Protein AF-A0A1Y3MXT9-F1 (afdb_monomer_lite)

Secondary structure (DSSP, 8-state):
--HHHHHHHHHHHHHHHHTTTHHHHHHHHHIIIIISSTTHHHHHHHHHHTTT-TT-HHHHHHHHHHHHHHHHHHHHHHHHHHHHHS---TT-THHHHHHHHHHHHHHHHHHHHHHHHHHHHHHHHHHHHTT---HHHHHHHHHHHHHHHHHHHHHHHHGGG---TT-HHHHHHHHHHHHHHHHHHHHHHHHHHHHHHHHHHHHHHHHHHH--S----HHHHHHHHHHHHHHHHHHHHHHHHHHHHHHHHHHHHH---SGGGTT--THHHHHHHHHHHHHHHHHHHHHHHHHHHHT-GGG--S---GGGG--------TTS-S-----------------

Sequence (339 aa):
MDQESIIQAKLEYFLVHTKEDIFPFIVNIIFKSFIKNNFFPWLLLVLFLNRNKWKRSVIYLLIAFWLTISIGKLIYNFFYTGHHYLPINENENNAYQYVFWFNTIYGFFIFMAEIVGDWYLLIRTKAILRNQKIPVVYMTCILYNISKAVIIIYNIFSVRFAKTEEDEKEINRILIIWTIMLLISQITNIFYDISIIYYLKKDLFNHYKKNKVPTPNKFIEKLKWISEYRIIASIIISFILIFFYAIKYIALFINKSVAEMKDIYGYDIREALIYFNYYFMYIDQILLRFYVERNNPKFKISSTNSNMFRGEVNLNLKEISSTLSLTSIHSNEKGITNW

Radius of gyration: 29.93 Å; chains: 1; bounding box: 62×50×112 Å

Foldseek 3Di:
DDPVVVVVVLVVVLCVVCPVPVVVVLVVLLCCLQVVDPCNVLLVLLCVLCVPPCVDPLNVLSVLLSVLSSVLSSLVSCVVVVLVSDPDPPPDLCNLLSVLVSVLVSLLSNLVSLLSLLVLLVVVLCVVLDPDDLVQLVVLSVQLNVLSVVLSVLSVVLSVVSRDPPPLVSVLVSVLVSLVSVLSNLVSLLSNLVSSLVSVVVVVVVVCVVCVDPDPCPVVVVLVCLVNVLSVVLNVLSVVVNVLSVVVNVCSVVDSGPVVCPVVPCPVVVVVSSVSSNSSSSVSSSSVSVVVQVPDVVPVDDPPPPCPPPPDPPDDPPPDPPDDDDDDDDDDDDDDDDD

Structure (mmCIF, N/CA/C/O backbone):
data_AF-A0A1Y3MXT9-F1
#
_entry.id   AF-A0A1Y3MXT9-F1
#
loop_
_atom_site.group_PDB
_atom_site.id
_atom_site.type_symbol
_atom_site.label_atom_id
_atom_site.label_alt_id
_atom_site.label_comp_id
_atom_site.label_asym_id
_atom_site.label_entity_id
_atom_site.label_seq_id
_atom_site.pdbx_PDB_ins_code
_atom_site.Cartn_x
_atom_site.Cartn_y
_atom_site.Cartn_z
_atom_site.occupancy
_atom_site.B_iso_or_equiv
_atom_site.auth_seq_id
_atom_site.auth_comp_id
_atom_site.auth_asym_id
_atom_site.auth_atom_id
_atom_site.pdbx_PDB_model_num
ATOM 1 N N . MET A 1 1 ? 22.895 -18.752 -43.634 1.00 58.69 1 MET A N 1
ATOM 2 C CA . MET A 1 1 ? 22.025 -19.503 -42.708 1.00 58.69 1 MET A CA 1
ATOM 3 C C . MET A 1 1 ? 20.907 -18.557 -42.332 1.00 58.69 1 MET A C 1
ATOM 5 O O . MET A 1 1 ? 21.211 -17.463 -41.875 1.00 58.69 1 MET A O 1
ATOM 9 N N . ASP A 1 2 ? 19.674 -18.903 -42.685 1.00 84.44 2 ASP A N 1
ATOM 10 C CA . ASP A 1 2 ? 18.551 -17.965 -42.663 1.00 84.44 2 ASP A CA 1
ATOM 11 C C . ASP A 1 2 ? 18.137 -17.645 -41.219 1.00 84.44 2 ASP A C 1
ATOM 13 O O . ASP A 1 2 ? 18.131 -18.543 -40.371 1.00 84.44 2 ASP A O 1
ATOM 17 N N . GLN A 1 3 ? 17.813 -16.389 -40.914 1.00 75.25 3 GLN A N 1
ATOM 18 C CA . GLN A 1 3 ? 17.434 -15.966 -39.555 1.00 75.25 3 GLN A CA 1
ATOM 19 C C . GLN A 1 3 ? 16.227 -16.762 -39.034 1.00 75.25 3 GLN A C 1
ATOM 21 O O . GLN A 1 3 ? 16.184 -17.128 -37.858 1.00 75.25 3 GLN A O 1
ATOM 26 N N . GLU A 1 4 ? 15.302 -17.111 -39.929 1.00 76.62 4 GLU A N 1
ATOM 27 C CA . GLU A 1 4 ? 14.133 -17.937 -39.625 1.00 76.62 4 GLU A CA 1
ATOM 28 C C . GLU A 1 4 ? 14.518 -19.343 -39.149 1.00 76.62 4 GLU A C 1
ATOM 30 O O . GLU A 1 4 ? 13.959 -19.831 -38.168 1.00 76.62 4 GLU A O 1
ATOM 35 N N . SER A 1 5 ? 15.535 -19.964 -39.760 1.00 77.19 5 SER A N 1
ATOM 36 C CA . SER A 1 5 ? 15.997 -21.307 -39.370 1.00 77.19 5 SER A CA 1
ATOM 37 C C . SER A 1 5 ? 16.607 -21.338 -37.962 1.00 77.19 5 SER A C 1
ATOM 39 O O . SER A 1 5 ? 16.413 -22.294 -37.211 1.00 77.19 5 SER A O 1
ATOM 41 N N . ILE A 1 6 ? 17.283 -20.258 -37.555 1.00 77.81 6 ILE A N 1
ATOM 42 C CA . ILE A 1 6 ? 17.853 -20.111 -36.207 1.00 77.81 6 ILE A CA 1
ATOM 43 C C . ILE A 1 6 ? 16.743 -19.878 -35.174 1.00 77.81 6 ILE A C 1
ATOM 45 O O . ILE A 1 6 ? 16.806 -20.420 -34.069 1.00 77.81 6 ILE A O 1
ATOM 49 N N . ILE A 1 7 ? 15.722 -19.088 -35.519 1.00 73.31 7 ILE A N 1
ATOM 50 C CA . ILE A 1 7 ? 14.571 -18.829 -34.646 1.00 73.31 7 ILE A CA 1
ATOM 51 C C . ILE A 1 7 ? 13.755 -20.109 -34.448 1.00 73.31 7 ILE A C 1
ATOM 53 O O . ILE A 1 7 ? 13.444 -20.440 -33.305 1.00 73.31 7 ILE A O 1
ATOM 57 N N . GLN A 1 8 ? 13.475 -20.865 -35.516 1.00 77.19 8 GLN A N 1
ATOM 58 C CA . GLN A 1 8 ? 12.778 -22.152 -35.427 1.00 77.19 8 GLN A CA 1
ATOM 59 C C . GLN A 1 8 ? 13.543 -23.161 -34.571 1.00 77.19 8 GLN A C 1
ATOM 61 O O . GLN A 1 8 ? 12.952 -23.740 -33.664 1.00 77.19 8 GLN A O 1
ATOM 66 N N . ALA A 1 9 ? 14.856 -23.306 -34.768 1.00 77.00 9 ALA A N 1
ATOM 67 C CA . ALA A 1 9 ? 15.667 -24.217 -33.962 1.00 77.00 9 ALA A CA 1
ATOM 68 C C . ALA A 1 9 ? 15.695 -23.822 -32.472 1.00 77.00 9 ALA A C 1
ATOM 70 O O . ALA A 1 9 ? 15.617 -24.686 -31.598 1.00 77.00 9 ALA A O 1
ATOM 71 N N . LYS A 1 10 ? 15.749 -22.517 -32.156 1.00 76.81 10 LYS A N 1
ATOM 72 C CA . LYS A 1 10 ? 15.650 -22.024 -30.770 1.00 76.81 10 LYS A CA 1
ATOM 73 C C . LYS A 1 10 ? 14.266 -22.273 -30.167 1.00 76.81 10 LYS A C 1
ATOM 75 O O . LYS A 1 10 ? 14.186 -22.643 -28.999 1.00 76.81 10 LYS A O 1
ATOM 80 N N . LEU A 1 11 ? 13.195 -22.095 -30.942 1.00 70.62 11 LEU A N 1
ATOM 81 C CA . LEU A 1 11 ? 11.816 -22.358 -30.519 1.00 70.62 11 LEU A CA 1
ATOM 82 C C . LEU A 1 11 ? 11.567 -23.846 -30.276 1.00 70.62 11 LEU A C 1
ATOM 84 O O . LEU A 1 11 ? 10.971 -24.194 -29.263 1.00 70.62 11 LEU A O 1
ATOM 88 N N . GLU A 1 12 ? 12.048 -24.724 -31.153 1.00 75.12 12 GLU A N 1
ATOM 89 C CA . GLU A 1 12 ? 11.940 -26.173 -30.971 1.00 75.12 12 GLU A CA 1
ATOM 90 C C . GLU A 1 12 ? 12.760 -26.649 -29.777 1.00 75.12 12 GLU A C 1
ATOM 92 O O . GLU A 1 12 ? 12.236 -27.378 -28.938 1.00 75.12 12 GLU A O 1
ATOM 97 N N . TYR A 1 13 ? 14.000 -26.176 -29.626 1.00 72.62 13 TYR A N 1
ATOM 98 C CA . TYR A 1 13 ? 14.812 -26.475 -28.446 1.00 72.62 13 TYR A CA 1
ATOM 99 C C . TYR A 1 13 ? 14.118 -26.017 -27.157 1.00 72.62 13 TYR A C 1
ATOM 101 O O . TYR A 1 13 ? 14.018 -26.784 -26.196 1.00 72.62 13 TYR A O 1
ATOM 109 N N . PHE A 1 14 ? 13.571 -24.795 -27.164 1.00 67.88 14 PHE A N 1
ATOM 110 C CA . PHE A 1 14 ? 12.807 -24.254 -26.048 1.00 67.88 14 PHE A CA 1
ATOM 111 C C . PHE A 1 14 ? 11.584 -25.116 -25.745 1.00 67.88 14 PHE A C 1
ATOM 113 O O . PHE A 1 14 ? 11.415 -25.528 -24.605 1.00 67.88 14 PHE A O 1
ATOM 120 N N . LEU A 1 15 ? 10.761 -25.449 -26.741 1.00 69.94 15 LEU A N 1
ATOM 121 C CA . LEU A 1 15 ? 9.540 -26.248 -26.582 1.00 69.94 15 LEU A CA 1
ATOM 122 C C . LEU A 1 15 ? 9.815 -27.690 -26.137 1.00 69.94 15 LEU A C 1
ATOM 124 O O . LEU A 1 15 ? 9.021 -28.252 -25.382 1.00 69.94 15 LEU A O 1
ATOM 128 N N . VAL A 1 16 ? 10.921 -28.288 -26.585 1.00 70.50 16 VAL A N 1
ATOM 129 C CA . VAL A 1 16 ? 11.321 -29.651 -26.209 1.00 70.50 16 VAL A CA 1
ATOM 130 C C . VAL A 1 16 ? 11.825 -29.690 -24.767 1.00 70.50 16 VAL A C 1
ATOM 132 O O . VAL A 1 16 ? 11.394 -30.555 -24.014 1.00 70.50 16 VAL A O 1
ATOM 135 N N . HIS A 1 17 ? 12.654 -28.729 -24.346 1.00 65.12 17 HIS A N 1
ATOM 136 C CA . HIS A 1 17 ? 13.164 -28.688 -22.968 1.00 65.12 17 HIS A CA 1
ATOM 137 C C . HIS A 1 17 ? 12.159 -28.113 -21.961 1.00 65.12 17 HIS A C 1
ATOM 139 O O . HIS A 1 17 ? 12.225 -28.431 -20.780 1.00 65.12 17 HIS A O 1
ATOM 145 N N . THR A 1 18 ? 11.195 -27.292 -22.390 1.00 63.81 18 THR A N 1
ATOM 146 C CA . THR A 1 18 ? 10.188 -26.739 -21.469 1.00 63.81 18 THR A CA 1
ATOM 147 C C . THR A 1 18 ? 9.021 -27.684 -21.206 1.00 63.81 18 THR A C 1
ATOM 149 O O . THR A 1 18 ? 8.431 -27.607 -20.131 1.00 63.81 18 THR A O 1
ATOM 152 N N . LYS A 1 19 ? 8.668 -28.606 -22.111 1.00 63.72 19 LYS A N 1
ATOM 153 C CA . LYS A 1 19 ? 7.479 -29.460 -21.915 1.00 63.72 19 LYS A CA 1
ATOM 154 C C . LYS A 1 19 ? 7.525 -30.330 -20.655 1.00 63.72 19 LYS A C 1
ATOM 156 O O . LYS A 1 19 ? 6.476 -30.504 -20.038 1.00 63.72 19 LYS A O 1
ATOM 161 N N . GLU A 1 20 ? 8.695 -30.822 -20.253 1.00 66.00 20 GLU A N 1
ATOM 162 C CA . GLU A 1 20 ? 8.831 -31.641 -19.038 1.00 66.00 20 GLU A CA 1
ATOM 163 C C . GLU A 1 20 ? 8.931 -30.792 -17.749 1.00 66.00 20 GLU A C 1
ATOM 165 O O . GLU A 1 20 ? 8.533 -31.257 -16.682 1.00 66.00 20 GLU A O 1
ATOM 170 N N . ASP A 1 21 ? 9.293 -29.504 -17.853 1.00 79.56 21 ASP A N 1
ATOM 171 C CA . ASP A 1 21 ? 9.568 -28.622 -16.704 1.00 79.56 21 ASP A CA 1
ATOM 172 C C . ASP A 1 21 ? 8.571 -27.456 -16.497 1.00 79.56 21 ASP A C 1
ATOM 174 O O . ASP A 1 21 ? 8.618 -26.773 -15.468 1.00 79.56 21 ASP A O 1
ATOM 178 N N . ILE A 1 22 ? 7.614 -27.224 -17.409 1.00 82.44 22 ILE A N 1
ATOM 179 C CA . ILE A 1 22 ? 6.636 -26.116 -17.301 1.00 82.44 22 ILE A CA 1
ATOM 180 C C . ILE A 1 22 ? 5.766 -26.231 -16.045 1.00 82.44 22 ILE A C 1
ATOM 182 O O . ILE A 1 22 ? 5.479 -25.223 -15.394 1.00 82.44 22 ILE A O 1
ATOM 186 N N . PHE A 1 23 ? 5.308 -27.433 -15.690 1.00 86.44 23 PHE A N 1
ATOM 187 C CA . PHE A 1 23 ? 4.412 -27.587 -14.543 1.00 86.44 23 PHE A CA 1
ATOM 188 C C . PHE A 1 23 ? 5.117 -27.276 -13.207 1.00 86.44 23 PHE A C 1
ATOM 190 O O . PHE A 1 23 ? 4.631 -26.392 -12.492 1.00 86.44 23 PHE A O 1
ATOM 197 N N . PRO A 1 24 ? 6.276 -27.889 -12.873 1.00 90.62 24 PRO A N 1
ATOM 198 C CA . PRO A 1 24 ? 7.061 -27.500 -11.697 1.00 90.62 24 PRO A CA 1
ATOM 199 C C . PRO A 1 24 ? 7.401 -26.005 -11.670 1.00 90.62 24 PRO A C 1
ATOM 201 O O . PRO A 1 24 ? 7.332 -25.365 -10.617 1.00 90.62 24 PRO A O 1
ATOM 204 N N . PHE A 1 25 ? 7.702 -25.429 -12.835 1.00 87.50 25 PHE A N 1
ATOM 205 C CA . PHE A 1 25 ? 7.982 -24.009 -12.994 1.00 87.50 25 PHE A CA 1
ATOM 206 C C . PHE A 1 25 ? 6.798 -23.113 -12.598 1.00 87.50 25 PHE A C 1
ATOM 208 O O . PHE A 1 25 ? 6.940 -22.238 -11.736 1.00 87.50 25 PHE A O 1
ATOM 215 N N . ILE A 1 26 ? 5.613 -23.355 -13.169 1.00 90.62 26 ILE A N 1
ATOM 216 C CA . ILE A 1 26 ? 4.390 -22.599 -12.857 1.00 90.62 26 ILE A CA 1
ATOM 217 C C . ILE A 1 26 ? 4.042 -22.742 -11.371 1.00 90.62 26 ILE A C 1
ATOM 219 O O . ILE A 1 26 ? 3.750 -21.746 -10.703 1.00 90.62 26 ILE A O 1
ATOM 223 N N . VAL A 1 27 ? 4.120 -23.961 -10.829 1.00 94.19 27 VAL A N 1
ATOM 224 C CA . VAL A 1 27 ? 3.857 -24.225 -9.407 1.00 94.19 27 VAL A CA 1
ATOM 225 C C . VAL A 1 27 ? 4.811 -23.427 -8.518 1.00 94.19 27 VAL A C 1
ATOM 227 O O . VAL A 1 27 ? 4.363 -22.794 -7.560 1.00 94.19 27 VAL A O 1
ATOM 230 N N . ASN A 1 28 ? 6.105 -23.381 -8.847 1.00 94.00 28 ASN A N 1
ATOM 231 C CA . ASN A 1 28 ? 7.093 -22.609 -8.094 1.00 94.00 28 ASN A CA 1
ATOM 232 C C . ASN A 1 28 ? 6.800 -21.098 -8.125 1.00 94.00 28 ASN A C 1
ATOM 234 O O . ASN A 1 28 ? 6.874 -20.436 -7.087 1.00 94.00 28 ASN A O 1
ATOM 238 N N . ILE A 1 29 ? 6.404 -20.547 -9.277 1.00 94.62 29 ILE A N 1
ATOM 239 C CA . ILE A 1 29 ? 6.024 -19.130 -9.395 1.00 94.62 29 ILE A CA 1
ATOM 240 C C . ILE A 1 29 ? 4.804 -18.823 -8.520 1.00 94.62 29 ILE A C 1
ATOM 242 O O . ILE A 1 29 ? 4.820 -17.849 -7.756 1.00 94.62 29 ILE A O 1
ATOM 246 N N . ILE A 1 30 ? 3.757 -19.650 -8.595 1.00 96.06 30 ILE A N 1
ATOM 247 C CA . ILE A 1 30 ? 2.541 -19.479 -7.788 1.00 96.06 30 ILE A CA 1
ATOM 248 C C . ILE A 1 30 ? 2.896 -19.560 -6.300 1.00 96.06 30 ILE A C 1
ATOM 250 O O . ILE A 1 30 ? 2.529 -18.676 -5.522 1.00 96.06 30 ILE A O 1
ATOM 254 N N . PHE A 1 31 ? 3.682 -20.563 -5.905 1.00 96.56 31 PHE A N 1
ATOM 255 C CA . PHE A 1 31 ? 4.120 -20.741 -4.525 1.00 96.56 31 PHE A CA 1
ATOM 256 C C . PHE A 1 31 ? 4.919 -19.533 -4.014 1.00 96.56 31 PHE A C 1
ATOM 258 O O . PHE A 1 31 ? 4.636 -19.007 -2.935 1.00 96.56 31 PHE A O 1
ATOM 265 N N . LYS A 1 32 ? 5.876 -19.030 -4.803 1.00 95.12 32 LYS A N 1
ATOM 266 C CA . LYS A 1 32 ? 6.671 -17.841 -4.462 1.00 95.12 32 LYS A CA 1
ATOM 267 C C . LYS A 1 32 ? 5.799 -16.589 -4.310 1.00 95.12 32 LYS A C 1
ATOM 269 O O . LYS A 1 32 ? 6.056 -15.760 -3.442 1.00 95.12 32 LYS A O 1
ATOM 274 N N . SER A 1 33 ? 4.756 -16.463 -5.122 1.00 96.75 33 SER A N 1
ATOM 275 C CA . SER A 1 33 ? 3.935 -15.248 -5.193 1.00 96.75 33 SER A CA 1
ATOM 276 C C . SER A 1 33 ? 2.835 -15.196 -4.133 1.00 96.75 33 SER A C 1
ATOM 278 O O . SER A 1 33 ? 2.519 -14.122 -3.619 1.00 96.75 33 SER A O 1
ATOM 280 N N . PHE A 1 34 ? 2.268 -16.346 -3.764 1.00 97.62 34 PHE A N 1
ATOM 281 C CA . PHE A 1 34 ? 1.173 -16.435 -2.794 1.00 97.62 34 PHE A CA 1
ATOM 282 C C . PHE A 1 34 ? 1.645 -16.884 -1.414 1.00 97.62 34 PHE A C 1
ATOM 284 O O . PHE A 1 34 ? 1.349 -16.215 -0.425 1.00 97.62 34 PHE A O 1
ATOM 291 N N . ILE A 1 35 ? 2.407 -17.978 -1.346 1.00 97.31 35 ILE A N 1
ATOM 292 C CA . ILE A 1 35 ? 2.781 -18.620 -0.079 1.00 97.31 35 ILE A CA 1
ATOM 293 C C . ILE A 1 35 ? 4.007 -17.952 0.544 1.00 97.31 35 ILE A C 1
ATOM 295 O O . ILE A 1 35 ? 3.996 -17.650 1.734 1.00 97.31 35 ILE A O 1
ATOM 299 N N . LYS A 1 36 ? 5.040 -17.645 -0.255 1.00 96.56 36 LYS A N 1
ATOM 300 C CA . LYS A 1 36 ? 6.215 -16.886 0.222 1.00 96.56 36 LYS A CA 1
ATOM 301 C C . LYS A 1 36 ? 5.968 -15.374 0.313 1.00 96.56 36 LYS A C 1
ATOM 303 O O . LYS A 1 36 ? 6.897 -14.621 0.590 1.00 96.56 36 LYS A O 1
ATOM 308 N N . ASN A 1 37 ? 4.742 -14.897 0.083 1.00 95.44 37 ASN A N 1
ATOM 309 C CA . ASN A 1 37 ? 4.425 -13.491 0.309 1.00 95.44 37 ASN A CA 1
ATOM 310 C C . ASN A 1 37 ? 4.527 -13.179 1.807 1.00 95.44 37 ASN A C 1
ATOM 312 O O . ASN A 1 37 ? 3.886 -13.841 2.622 1.00 95.44 37 ASN A O 1
ATOM 316 N N . ASN A 1 38 ? 5.270 -12.135 2.169 1.00 95.44 38 ASN A N 1
ATOM 317 C CA . ASN A 1 38 ? 5.515 -11.785 3.565 1.00 95.44 38 ASN A CA 1
ATOM 318 C C . ASN A 1 38 ? 4.236 -11.543 4.393 1.00 95.44 38 ASN A C 1
ATOM 320 O O . ASN A 1 38 ? 4.254 -11.707 5.609 1.00 95.44 38 ASN A O 1
ATOM 324 N N . PHE A 1 39 ? 3.114 -11.182 3.759 1.00 96.69 39 PHE A N 1
ATOM 325 C CA . PHE A 1 39 ? 1.826 -11.000 4.442 1.00 96.69 39 PHE A CA 1
ATOM 326 C C . PHE A 1 39 ? 1.036 -12.298 4.654 1.00 96.69 39 PHE A C 1
ATOM 328 O O . PHE A 1 39 ? 0.098 -12.311 5.449 1.00 96.69 39 PHE A O 1
ATOM 335 N N . PHE A 1 40 ? 1.387 -13.390 3.972 1.00 97.69 40 PHE A N 1
ATOM 336 C CA . PHE A 1 40 ? 0.630 -14.639 4.034 1.00 97.69 40 PHE A CA 1
ATOM 337 C C . PHE A 1 40 ? 0.602 -15.266 5.442 1.00 97.69 40 PHE A C 1
ATOM 339 O O . PHE A 1 40 ? -0.497 -15.575 5.912 1.00 97.69 40 PHE A O 1
ATOM 346 N N . PRO A 1 41 ? 1.728 -15.375 6.186 1.00 97.44 41 PRO A N 1
ATOM 347 C CA . PRO A 1 41 ? 1.695 -15.888 7.560 1.00 97.44 41 PRO A CA 1
ATOM 348 C C . PRO A 1 41 ? 0.801 -15.049 8.485 1.00 97.44 41 PRO A C 1
ATOM 350 O O . PRO A 1 41 ? 0.056 -15.588 9.303 1.00 97.44 41 PRO A O 1
ATOM 353 N N . TRP A 1 42 ? 0.822 -13.724 8.315 1.00 97.69 42 TRP A N 1
ATOM 354 C CA . TRP A 1 42 ? -0.015 -12.799 9.080 1.00 97.69 42 TRP A CA 1
ATOM 355 C C . TRP A 1 42 ? -1.499 -12.951 8.750 1.00 97.69 42 TRP A C 1
ATOM 357 O O . TRP A 1 42 ? -2.336 -12.937 9.656 1.00 97.69 42 TRP A O 1
ATOM 367 N N . LEU A 1 43 ? -1.833 -13.140 7.471 1.00 97.81 43 LEU A N 1
ATOM 368 C CA . LEU A 1 43 ? -3.196 -13.420 7.040 1.00 97.81 43 LEU A CA 1
ATOM 369 C C . LEU A 1 43 ? -3.705 -14.728 7.653 1.00 97.81 43 LEU A C 1
ATOM 371 O O . LEU A 1 43 ? -4.786 -14.733 8.242 1.00 97.81 43 LEU A O 1
ATOM 375 N N . LEU A 1 44 ? -2.924 -15.811 7.578 1.00 98.06 44 LEU A N 1
ATOM 376 C CA . LEU A 1 44 ? -3.284 -17.095 8.186 1.00 98.06 44 LEU A CA 1
ATOM 377 C C . LEU A 1 44 ? -3.525 -16.959 9.690 1.00 98.06 44 LEU A C 1
ATOM 379 O O . LEU A 1 44 ? -4.530 -17.460 10.194 1.00 98.06 44 LEU A O 1
ATOM 383 N N . LEU A 1 45 ? -2.659 -16.230 10.397 1.00 97.75 45 LEU A N 1
ATOM 384 C CA . LEU A 1 45 ? -2.818 -15.981 11.826 1.00 97.75 45 LEU A CA 1
ATOM 385 C C . LEU A 1 45 ? -4.119 -15.220 12.129 1.00 97.75 45 LEU A C 1
ATOM 387 O O . LEU A 1 45 ? -4.873 -15.615 13.021 1.00 97.75 45 LEU A O 1
ATOM 391 N N . VAL A 1 46 ? -4.436 -14.170 11.364 1.00 97.06 46 VAL A N 1
ATOM 392 C CA . VAL A 1 46 ? -5.696 -13.424 11.517 1.00 97.06 46 VAL A CA 1
ATOM 393 C C . VAL A 1 46 ? -6.911 -14.312 11.236 1.00 97.06 46 VAL A C 1
ATOM 395 O O . VAL A 1 46 ? -7.885 -14.256 11.995 1.00 97.06 46 VAL A O 1
ATOM 398 N N . LEU A 1 47 ? -6.872 -15.136 10.186 1.00 97.38 47 LEU A N 1
ATOM 399 C CA . LEU A 1 47 ? -7.962 -16.048 9.826 1.00 97.38 47 LEU A CA 1
ATOM 400 C C . LEU A 1 47 ? -8.173 -17.126 10.889 1.00 97.38 47 LEU A C 1
ATOM 402 O O . LEU A 1 47 ? -9.315 -17.361 11.296 1.00 97.38 47 LEU A O 1
ATOM 406 N N . PHE A 1 48 ? -7.084 -17.711 11.390 1.00 97.12 48 PHE A N 1
ATOM 407 C CA . PHE A 1 48 ? -7.092 -18.709 12.455 1.00 97.12 48 PHE A CA 1
ATOM 408 C C . PHE A 1 48 ? -7.696 -18.144 13.744 1.00 97.12 48 PHE A C 1
ATOM 410 O O . PHE A 1 48 ? -8.674 -18.686 14.269 1.00 97.12 48 PHE A O 1
ATOM 417 N N . LEU A 1 49 ? -7.202 -16.989 14.204 1.00 95.75 49 LEU A N 1
ATOM 418 C CA . LEU A 1 49 ? -7.718 -16.309 15.396 1.00 95.75 49 LEU A CA 1
ATOM 419 C C . LEU A 1 49 ? -9.186 -15.888 15.241 1.00 95.75 49 LEU A C 1
ATOM 421 O O . LEU A 1 49 ? -9.922 -15.785 16.225 1.00 95.75 49 LEU A O 1
ATOM 425 N N . ASN A 1 50 ? -9.648 -15.661 14.008 1.00 94.69 50 ASN A N 1
ATOM 426 C CA . ASN A 1 50 ? -11.019 -15.257 13.724 1.00 94.69 50 ASN A CA 1
ATOM 427 C C . ASN A 1 50 ? -11.927 -16.366 13.183 1.00 94.69 50 ASN A C 1
ATOM 429 O O . ASN A 1 50 ? -13.042 -16.025 12.797 1.00 94.69 50 ASN A O 1
ATOM 433 N N . ARG A 1 51 ? -11.546 -17.654 13.250 1.00 95.06 51 ARG A N 1
ATOM 434 C CA . ARG A 1 51 ? -12.297 -18.807 12.687 1.00 95.06 51 ARG A CA 1
ATOM 435 C C . ARG A 1 51 ? -13.824 -18.778 12.856 1.00 95.06 51 ARG A C 1
ATOM 437 O O . ARG A 1 51 ? -14.555 -19.093 11.930 1.00 95.06 51 ARG A O 1
ATOM 444 N N . ASN A 1 52 ? -14.326 -18.298 13.995 1.00 93.62 52 ASN A N 1
ATOM 445 C CA . ASN A 1 52 ? -15.767 -18.265 14.289 1.00 93.62 52 ASN A CA 1
ATOM 446 C C . ASN A 1 52 ? -16.501 -16.991 13.808 1.00 93.62 52 ASN A C 1
ATOM 448 O O . ASN A 1 52 ? -17.707 -16.870 14.001 1.00 93.62 52 ASN A O 1
ATOM 452 N N . LYS A 1 53 ? -15.792 -15.982 13.283 1.00 92.44 53 LYS A N 1
ATOM 453 C CA . LYS A 1 53 ? -16.335 -14.642 12.966 1.00 92.44 53 LYS A CA 1
ATOM 454 C C . LYS A 1 53 ? -15.728 -14.041 11.689 1.00 92.44 53 LYS A C 1
ATOM 456 O O . LYS A 1 53 ? -15.350 -12.870 11.680 1.00 92.44 53 LYS A O 1
ATOM 461 N N . TRP A 1 54 ? -15.660 -14.814 10.605 1.00 91.94 54 TRP A N 1
ATOM 462 C CA . TRP A 1 54 ? -15.095 -14.359 9.322 1.00 91.94 54 TRP A CA 1
ATOM 463 C C . TRP A 1 54 ? -15.897 -13.266 8.612 1.00 91.94 54 TRP A C 1
ATOM 465 O O . TRP A 1 54 ? -15.327 -12.516 7.833 1.00 91.94 54 TRP A O 1
ATOM 475 N N . LYS A 1 55 ? -17.182 -13.087 8.947 1.00 92.38 55 LYS A N 1
ATOM 476 C CA . LYS A 1 55 ? -18.066 -12.081 8.325 1.00 92.38 55 LYS A CA 1
ATOM 477 C C . LYS A 1 55 ? -17.694 -10.617 8.625 1.00 92.38 55 LYS A C 1
ATOM 479 O O . LYS A 1 55 ? -18.421 -9.707 8.242 1.00 92.38 55 LYS A O 1
ATOM 484 N N . ARG A 1 56 ? -16.601 -10.356 9.349 1.00 91.94 56 ARG A N 1
ATOM 485 C CA . ARG A 1 56 ? -16.149 -8.992 9.651 1.00 91.94 56 ARG A CA 1
ATOM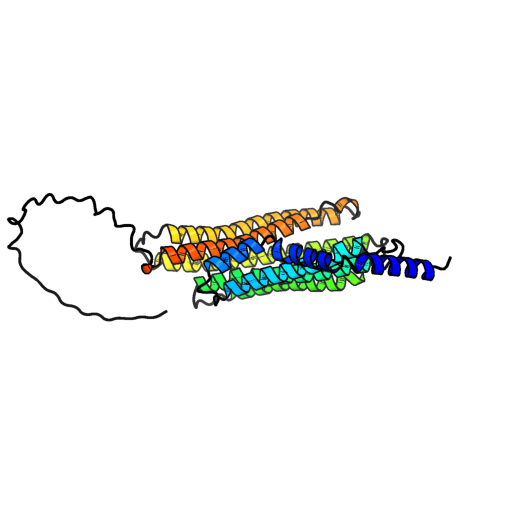 486 C C . ARG A 1 56 ? -15.552 -8.362 8.395 1.00 91.94 56 ARG A C 1
ATOM 488 O O . ARG A 1 56 ? -14.586 -8.890 7.856 1.00 91.94 56 ARG A O 1
ATOM 495 N N . SER A 1 57 ? -16.049 -7.187 8.005 1.00 94.31 57 SER A N 1
ATOM 496 C CA . SER A 1 57 ? -15.596 -6.439 6.818 1.00 94.31 57 SER A CA 1
ATOM 497 C C . SER A 1 57 ? -14.076 -6.266 6.743 1.00 94.31 57 SER A C 1
ATOM 499 O O . SER A 1 57 ? -13.492 -6.351 5.670 1.00 94.31 57 SER A O 1
ATOM 501 N N . VAL A 1 58 ? -13.422 -6.092 7.894 1.00 94.75 58 VAL A N 1
ATOM 502 C CA . VAL A 1 58 ? -11.968 -5.914 7.975 1.00 94.75 58 VAL A CA 1
ATOM 503 C C . VAL A 1 58 ? -11.191 -7.157 7.517 1.00 94.75 58 VAL A C 1
ATOM 505 O O . VAL A 1 58 ? -10.126 -7.018 6.930 1.00 94.75 58 VAL A O 1
ATOM 508 N N . ILE A 1 59 ? -11.720 -8.368 7.727 1.00 95.88 59 ILE A N 1
ATOM 509 C CA . ILE A 1 59 ? -11.062 -9.610 7.287 1.00 95.88 59 ILE A CA 1
ATOM 510 C C . ILE A 1 59 ? -11.074 -9.697 5.758 1.00 95.88 59 ILE A C 1
ATOM 512 O O . ILE A 1 59 ? -10.046 -10.009 5.163 1.00 95.88 59 ILE A O 1
ATOM 516 N N . TYR A 1 60 ? -12.198 -9.355 5.120 1.00 97.06 60 TYR A N 1
ATOM 517 C CA . TYR A 1 60 ? -12.284 -9.309 3.658 1.00 97.06 60 TYR A CA 1
ATOM 518 C C . TYR A 1 60 ? -11.320 -8.286 3.058 1.00 97.06 60 TYR A C 1
ATOM 520 O O . TYR A 1 60 ? -10.701 -8.569 2.038 1.00 97.06 60 TYR A O 1
ATOM 528 N N . LEU A 1 61 ? -11.132 -7.138 3.718 1.00 97.25 61 LEU A N 1
ATOM 529 C CA . LEU A 1 61 ? -10.153 -6.138 3.294 1.00 97.25 61 LEU A CA 1
ATOM 530 C C . LEU A 1 61 ? -8.719 -6.682 3.357 1.00 97.25 61 LEU A C 1
ATOM 532 O O . LEU A 1 61 ? -7.971 -6.510 2.402 1.00 97.25 61 LEU A O 1
ATOM 536 N N . LEU A 1 62 ? -8.345 -7.385 4.433 1.00 97.06 62 LEU A N 1
ATOM 537 C CA . LEU A 1 62 ? -7.016 -8.003 4.546 1.00 97.06 62 LEU A CA 1
ATOM 538 C C . LEU A 1 62 ? -6.785 -9.096 3.492 1.00 97.06 62 LEU A C 1
ATOM 540 O O . LEU A 1 62 ? -5.703 -9.160 2.912 1.00 97.06 62 LEU A O 1
ATOM 544 N N . ILE A 1 63 ? -7.801 -9.920 3.208 1.00 97.88 63 ILE A N 1
ATOM 545 C CA . ILE A 1 63 ? -7.740 -10.913 2.124 1.00 97.88 63 ILE A CA 1
ATOM 546 C C . ILE A 1 63 ? -7.561 -10.211 0.775 1.00 97.88 63 ILE A C 1
ATOM 548 O O . ILE A 1 63 ? -6.682 -10.596 0.011 1.00 97.88 63 ILE A O 1
ATOM 552 N N . ALA A 1 64 ? -8.359 -9.177 0.489 1.00 98.12 64 ALA A N 1
ATOM 553 C CA . ALA A 1 64 ? -8.285 -8.427 -0.763 1.00 98.12 64 ALA A CA 1
ATOM 554 C C . ALA A 1 64 ? -6.920 -7.747 -0.940 1.00 98.12 64 ALA A C 1
ATOM 556 O O . ALA A 1 64 ? -6.337 -7.810 -2.020 1.00 98.12 64 ALA A O 1
ATOM 557 N N . PHE A 1 65 ? -6.377 -7.160 0.129 1.00 97.56 65 PHE A N 1
ATOM 558 C CA . PHE A 1 65 ? -5.036 -6.585 0.151 1.00 97.56 65 PHE A CA 1
ATOM 559 C C . PHE A 1 65 ? -3.964 -7.635 -0.182 1.00 97.56 65 PHE A C 1
ATOM 561 O O . PHE A 1 65 ? -3.204 -7.456 -1.134 1.00 97.56 65 PHE A O 1
ATOM 568 N N . TRP A 1 66 ? -3.927 -8.754 0.555 1.00 97.94 66 TRP A N 1
ATOM 569 C CA . TRP A 1 66 ? -2.961 -9.833 0.312 1.00 97.94 66 TRP A CA 1
ATOM 570 C C . TRP A 1 66 ? -3.080 -10.395 -1.106 1.00 97.94 66 TRP A C 1
ATOM 572 O O . TRP A 1 66 ? -2.067 -10.534 -1.789 1.00 97.94 66 TRP A O 1
ATOM 582 N N . LEU A 1 67 ? -4.308 -10.659 -1.562 1.00 98.25 67 LEU A N 1
ATOM 583 C CA . LEU A 1 67 ? -4.584 -11.205 -2.886 1.00 98.25 67 LEU A CA 1
ATOM 584 C C . LEU A 1 67 ? -4.063 -10.276 -3.985 1.00 98.25 67 LEU A C 1
ATOM 586 O O . LEU A 1 67 ? -3.374 -10.730 -4.893 1.00 98.25 67 LEU A O 1
ATOM 590 N N . THR A 1 68 ? -4.335 -8.975 -3.874 1.00 97.56 68 THR A N 1
ATOM 591 C CA . THR A 1 68 ? -3.919 -7.984 -4.875 1.00 97.56 68 THR A CA 1
ATOM 592 C C . THR A 1 68 ? -2.389 -7.871 -4.940 1.00 97.56 68 THR A C 1
ATOM 594 O O . THR A 1 68 ? -1.828 -7.905 -6.035 1.00 97.56 68 THR A O 1
ATOM 597 N N . ILE A 1 69 ? -1.691 -7.851 -3.792 1.00 96.38 69 ILE A N 1
ATOM 598 C CA . ILE A 1 69 ? -0.214 -7.898 -3.760 1.00 96.38 69 ILE A CA 1
ATOM 599 C C . ILE A 1 69 ? 0.313 -9.195 -4.373 1.00 96.38 69 ILE A C 1
ATOM 601 O O . ILE A 1 69 ? 1.274 -9.169 -5.140 1.00 96.38 69 ILE A O 1
ATOM 605 N N . SER A 1 70 ? -0.285 -10.336 -4.033 1.00 97.62 70 SER A N 1
ATOM 606 C CA . SER A 1 70 ? 0.149 -11.635 -4.549 1.00 97.62 70 SER A CA 1
ATOM 607 C C . SER A 1 70 ? -0.044 -11.765 -6.057 1.00 97.62 70 SER A C 1
ATOM 609 O O . SER A 1 70 ? 0.827 -12.332 -6.711 1.00 97.62 70 SER A O 1
ATOM 611 N N . ILE A 1 71 ? -1.106 -11.188 -6.627 1.00 97.69 71 ILE A N 1
ATOM 612 C CA . ILE A 1 71 ? -1.294 -11.112 -8.084 1.00 97.69 71 ILE A CA 1
ATOM 613 C C . ILE A 1 71 ? -0.211 -10.236 -8.723 1.00 97.69 71 ILE A C 1
ATOM 615 O O . ILE A 1 71 ? 0.389 -10.644 -9.715 1.00 97.69 71 ILE A O 1
ATOM 619 N N . GLY A 1 72 ? 0.111 -9.083 -8.127 1.00 95.62 72 GLY A N 1
ATOM 620 C CA . GLY A 1 72 ? 1.239 -8.266 -8.582 1.00 95.62 72 GLY A CA 1
ATOM 621 C C . GLY A 1 72 ? 2.549 -9.062 -8.596 1.00 95.62 72 GLY A C 1
ATOM 622 O O . GLY A 1 72 ? 3.228 -9.129 -9.619 1.00 95.62 72 GLY A O 1
ATOM 623 N N . LYS A 1 73 ? 2.876 -9.750 -7.495 1.00 95.25 73 LYS A N 1
ATOM 624 C CA . LYS A 1 73 ? 4.080 -10.595 -7.399 1.00 95.25 73 LYS A CA 1
ATOM 625 C C . LYS A 1 73 ? 4.067 -11.772 -8.373 1.00 95.25 73 LYS A C 1
ATOM 627 O O . LYS A 1 73 ? 5.129 -12.138 -8.869 1.00 95.25 73 LYS A O 1
ATOM 632 N N . LEU A 1 74 ? 2.899 -12.349 -8.657 1.00 96.25 74 LEU A N 1
ATOM 633 C CA . LEU A 1 74 ? 2.731 -13.408 -9.653 1.00 96.25 74 LEU A CA 1
ATOM 634 C C . LEU A 1 74 ? 3.144 -12.909 -11.033 1.00 96.25 74 LEU A C 1
ATOM 636 O O . LEU A 1 74 ? 3.981 -13.532 -11.676 1.00 96.25 74 LEU A O 1
ATOM 640 N N . ILE A 1 75 ? 2.604 -11.763 -11.438 1.00 94.50 75 ILE A N 1
ATOM 641 C CA . ILE A 1 75 ? 2.909 -11.104 -12.709 1.00 94.50 75 ILE A CA 1
ATOM 642 C C . ILE A 1 75 ? 4.401 -10.781 -12.788 1.00 94.50 75 ILE A C 1
ATOM 644 O O . ILE A 1 75 ? 5.062 -11.168 -13.747 1.00 94.50 75 ILE A O 1
ATOM 648 N N . TYR A 1 76 ? 4.953 -10.154 -11.747 1.00 92.25 76 TYR A N 1
ATOM 649 C CA . TYR A 1 76 ? 6.375 -9.824 -11.692 1.00 92.25 76 TYR A CA 1
ATOM 650 C C . TYR A 1 76 ? 7.269 -11.065 -11.811 1.00 92.25 76 TYR A C 1
ATOM 652 O O . TYR A 1 76 ? 8.158 -11.090 -12.653 1.00 92.25 76 TYR A O 1
ATOM 660 N N . ASN A 1 77 ? 7.025 -12.118 -11.021 1.00 92.12 77 ASN A N 1
ATOM 661 C CA . ASN A 1 77 ? 7.828 -13.344 -11.074 1.00 92.12 77 ASN A CA 1
ATOM 662 C C . ASN A 1 77 ? 7.673 -14.074 -12.414 1.00 92.12 77 ASN A C 1
ATOM 664 O O . ASN A 1 77 ? 8.662 -14.563 -12.950 1.00 92.12 77 ASN A O 1
ATOM 668 N N . PHE A 1 78 ? 6.456 -14.140 -12.960 1.00 91.12 78 PHE A N 1
ATOM 669 C CA . PHE A 1 78 ? 6.204 -14.768 -14.254 1.00 91.12 78 PHE A CA 1
ATOM 670 C C . PHE A 1 78 ? 7.018 -14.098 -15.360 1.00 91.12 78 PHE A C 1
ATOM 672 O O . PHE A 1 78 ? 7.694 -14.782 -16.125 1.00 91.12 78 PHE A O 1
ATOM 679 N N . PHE A 1 79 ? 7.027 -12.766 -15.395 1.00 87.88 79 PHE A N 1
ATOM 680 C CA . PHE A 1 79 ? 7.765 -12.023 -16.409 1.00 87.88 79 PHE A CA 1
ATOM 681 C C . PHE A 1 79 ? 9.266 -11.967 -16.154 1.00 87.88 79 PHE A C 1
ATOM 683 O O . PHE A 1 79 ? 10.034 -12.176 -17.086 1.00 87.88 79 PHE A O 1
ATOM 690 N N . TYR A 1 80 ? 9.695 -11.746 -14.911 1.00 85.75 80 TYR A N 1
ATOM 691 C CA . TYR A 1 80 ? 11.111 -11.745 -14.546 1.00 85.75 80 TYR A CA 1
ATOM 692 C C . TYR A 1 80 ? 11.767 -13.076 -14.907 1.00 85.75 80 TYR A C 1
ATOM 694 O O . TYR A 1 80 ? 12.828 -13.118 -15.523 1.00 85.75 80 TYR A O 1
ATOM 702 N N . THR A 1 81 ? 11.109 -14.184 -14.567 1.00 84.75 81 THR A N 1
ATOM 703 C CA . THR A 1 81 ? 11.652 -15.497 -14.878 1.00 84.75 81 THR A CA 1
ATOM 704 C C . THR A 1 81 ? 11.460 -15.861 -16.352 1.00 84.75 81 THR A C 1
ATOM 706 O O . THR A 1 81 ? 12.381 -16.398 -16.953 1.00 84.75 81 THR A O 1
ATOM 709 N N . GLY A 1 82 ? 10.336 -15.496 -16.977 1.00 80.94 82 GLY A N 1
ATOM 710 C CA . GLY A 1 82 ? 10.132 -15.675 -18.419 1.00 80.94 82 GLY A CA 1
ATOM 711 C C . GLY A 1 82 ? 11.171 -14.941 -19.276 1.00 80.94 82 GLY A C 1
ATOM 712 O O . GLY A 1 82 ? 11.654 -15.501 -20.254 1.00 80.94 82 GLY A O 1
ATOM 713 N N . HIS A 1 83 ? 11.586 -13.736 -18.874 1.00 77.44 83 HIS A N 1
ATOM 714 C CA . HIS A 1 83 ? 12.640 -12.972 -19.549 1.00 77.44 83 HIS A CA 1
ATOM 715 C C . HIS A 1 83 ? 14.002 -13.675 -19.487 1.00 77.44 83 HIS A C 1
ATOM 717 O O . HIS A 1 83 ? 14.771 -13.595 -20.436 1.00 77.44 83 HIS A O 1
ATOM 723 N N . HIS A 1 84 ? 14.322 -14.383 -18.401 1.00 75.25 84 HIS A N 1
ATOM 724 C CA . HIS A 1 84 ? 15.560 -15.169 -18.336 1.00 75.25 84 HIS A CA 1
ATOM 725 C C . HIS A 1 84 ? 15.573 -16.354 -19.311 1.00 75.25 84 HIS A C 1
ATOM 727 O O . HIS A 1 84 ? 16.643 -16.830 -19.681 1.00 75.25 84 HIS A O 1
ATOM 733 N N . TYR A 1 85 ? 14.395 -16.829 -19.712 1.00 70.31 85 TYR A N 1
ATOM 734 C CA . TYR A 1 85 ? 14.227 -18.012 -20.549 1.00 70.31 85 TYR A CA 1
ATOM 735 C C . TYR A 1 85 ? 13.992 -17.688 -22.028 1.00 70.31 85 TYR A C 1
ATOM 737 O O . TYR A 1 85 ? 14.306 -18.510 -22.888 1.00 70.31 85 TYR A O 1
ATOM 745 N N . LEU A 1 86 ? 13.473 -16.501 -22.342 1.00 66.62 86 LEU A N 1
ATOM 746 C CA . LEU A 1 86 ? 13.331 -16.026 -23.713 1.00 66.62 86 LEU A CA 1
ATOM 747 C C . LEU A 1 86 ? 14.645 -15.361 -24.148 1.00 66.62 86 LEU A C 1
ATOM 749 O O . LEU A 1 86 ? 15.025 -14.357 -23.547 1.00 66.62 86 LEU A O 1
ATOM 753 N N . PRO A 1 87 ? 15.347 -15.871 -25.180 1.00 60.09 87 PRO A N 1
ATOM 754 C CA . PRO A 1 87 ? 16.521 -15.211 -25.734 1.00 60.09 87 PRO A CA 1
ATOM 755 C C . PRO A 1 87 ? 16.060 -13.964 -26.489 1.00 60.09 87 PRO A C 1
ATOM 757 O O . PRO A 1 87 ? 15.877 -13.986 -27.705 1.00 60.09 87 PRO A O 1
ATOM 760 N N . ILE A 1 88 ? 15.810 -12.889 -25.750 1.00 64.81 88 ILE A N 1
ATOM 761 C CA . ILE A 1 88 ? 15.504 -11.593 -26.330 1.00 64.81 88 ILE A CA 1
ATOM 762 C C . ILE A 1 88 ? 16.791 -11.121 -26.992 1.00 64.81 88 ILE A C 1
ATOM 764 O O . ILE A 1 88 ? 17.818 -10.955 -26.337 1.00 64.81 88 ILE A O 1
ATOM 768 N N . ASN A 1 89 ? 16.749 -10.992 -28.314 1.00 65.25 89 ASN A N 1
ATOM 769 C CA . ASN A 1 89 ? 17.859 -10.461 -29.083 1.00 65.25 89 ASN A CA 1
ATOM 770 C C . ASN A 1 89 ? 18.089 -9.027 -28.586 1.00 65.25 89 ASN A C 1
ATOM 772 O O . ASN A 1 89 ? 17.204 -8.189 -28.740 1.00 65.25 89 ASN A O 1
ATOM 776 N N . GLU A 1 90 ? 19.239 -8.745 -27.968 1.00 61.56 90 GLU A N 1
ATOM 777 C CA . GLU A 1 90 ? 19.543 -7.429 -27.370 1.00 61.56 90 GLU A CA 1
ATOM 778 C C . GLU A 1 90 ? 19.425 -6.279 -28.387 1.00 61.56 90 GLU A C 1
ATOM 780 O O . GLU A 1 90 ? 19.174 -5.137 -28.019 1.00 61.56 90 GLU A O 1
ATOM 785 N N . ASN A 1 91 ? 19.508 -6.604 -29.681 1.00 60.41 91 ASN A N 1
ATOM 786 C CA . ASN A 1 91 ? 19.374 -5.665 -30.792 1.00 60.41 91 ASN A CA 1
ATOM 787 C C . ASN A 1 91 ? 17.919 -5.331 -31.178 1.00 60.41 91 ASN A C 1
ATOM 789 O O . ASN A 1 91 ? 17.701 -4.508 -32.066 1.00 60.41 91 ASN A O 1
ATOM 793 N N . GLU A 1 92 ? 16.908 -5.959 -30.570 1.00 64.81 92 GLU A N 1
ATOM 794 C CA . GLU A 1 92 ? 15.506 -5.646 -30.848 1.00 64.81 92 GLU A CA 1
ATOM 795 C C . GLU A 1 92 ? 14.969 -4.612 -29.849 1.00 64.81 92 GLU A C 1
ATOM 797 O O . GLU A 1 92 ? 14.723 -4.918 -28.681 1.00 64.81 92 GLU A O 1
ATOM 802 N N . ASN A 1 93 ? 14.681 -3.398 -30.342 1.00 64.19 93 ASN A N 1
ATOM 803 C CA . ASN A 1 93 ? 14.056 -2.282 -29.602 1.00 64.19 93 ASN A CA 1
ATOM 804 C C . ASN A 1 93 ? 12.802 -2.666 -28.778 1.00 64.19 93 ASN A C 1
ATOM 806 O O . ASN A 1 93 ? 12.385 -1.926 -27.887 1.00 64.19 93 ASN A O 1
ATOM 810 N N . ASN A 1 94 ? 12.192 -3.822 -29.042 1.00 69.06 94 ASN A N 1
ATOM 811 C CA . ASN A 1 94 ? 10.996 -4.301 -28.355 1.00 69.06 94 ASN A CA 1
ATOM 812 C C . ASN A 1 94 ? 11.269 -4.800 -26.921 1.00 69.06 94 ASN A C 1
ATOM 814 O O . ASN A 1 94 ? 10.356 -4.778 -26.094 1.00 69.06 94 ASN A O 1
ATOM 818 N N . ALA A 1 95 ? 12.502 -5.210 -26.595 1.00 69.25 95 ALA A N 1
ATOM 819 C CA . ALA A 1 95 ? 12.879 -5.759 -25.286 1.00 69.25 95 ALA A CA 1
ATOM 820 C C . ALA A 1 95 ? 12.530 -4.818 -24.120 1.00 69.25 95 ALA A C 1
ATOM 822 O O . ALA A 1 95 ? 11.828 -5.187 -23.173 1.00 69.25 95 ALA A O 1
ATOM 823 N N . TYR A 1 96 ? 12.967 -3.562 -24.236 1.00 69.81 96 TYR A N 1
ATOM 824 C CA . TYR A 1 96 ? 12.730 -2.522 -23.239 1.00 69.81 96 TYR A CA 1
ATOM 825 C C . TYR A 1 96 ? 11.238 -2.261 -23.054 1.00 69.81 96 TYR A C 1
ATOM 827 O O . TYR A 1 96 ? 10.753 -2.176 -21.924 1.00 69.81 96 TYR A O 1
ATOM 835 N N . GLN A 1 97 ? 10.485 -2.204 -24.153 1.00 75.88 97 GLN A N 1
ATOM 836 C CA . GLN A 1 97 ? 9.053 -1.946 -24.110 1.00 75.88 97 GLN A CA 1
ATOM 837 C C . GLN A 1 97 ? 8.304 -3.018 -23.299 1.00 75.88 97 GLN A C 1
ATOM 839 O O . GLN A 1 97 ? 7.428 -2.672 -22.504 1.00 75.88 97 GLN A O 1
ATOM 844 N N . TYR A 1 98 ? 8.672 -4.297 -23.431 1.00 80.31 98 TYR A N 1
ATOM 845 C CA . TYR A 1 98 ? 8.085 -5.375 -22.627 1.00 80.31 98 TYR A CA 1
ATOM 846 C C . TYR A 1 98 ? 8.380 -5.215 -21.133 1.00 80.31 98 TYR A C 1
ATOM 848 O O . TYR A 1 98 ? 7.453 -5.267 -20.322 1.00 80.31 98 TYR A O 1
ATOM 856 N N . VAL A 1 99 ? 9.637 -4.947 -20.761 1.00 79.62 99 VAL A N 1
ATOM 857 C CA . VAL A 1 99 ? 10.027 -4.724 -19.357 1.00 79.62 99 VAL A CA 1
ATOM 858 C C . VAL A 1 99 ? 9.239 -3.560 -18.745 1.00 79.62 99 VAL A C 1
ATOM 860 O O . VAL A 1 99 ? 8.727 -3.674 -17.628 1.00 79.62 99 VAL A O 1
ATOM 863 N N . PHE A 1 100 ? 9.066 -2.464 -19.488 1.00 81.31 100 PHE A N 1
ATOM 864 C CA . PHE A 1 100 ? 8.248 -1.332 -19.052 1.00 81.31 100 PHE A CA 1
ATOM 865 C C . PHE A 1 100 ? 6.773 -1.705 -18.863 1.00 81.31 100 PHE A C 1
ATOM 867 O O . PHE A 1 100 ? 6.193 -1.362 -17.832 1.00 81.31 100 PHE A O 1
ATOM 874 N N . TRP A 1 101 ? 6.162 -2.438 -19.799 1.00 85.19 101 TRP A N 1
ATOM 875 C CA . TRP A 1 101 ? 4.781 -2.912 -19.645 1.00 85.19 101 TRP A CA 1
ATOM 876 C C . TRP A 1 101 ? 4.602 -3.781 -18.402 1.00 85.19 101 TRP A C 1
ATOM 878 O O . TRP A 1 101 ? 3.638 -3.596 -17.658 1.00 85.19 101 TRP A O 1
ATOM 888 N N . PHE A 1 102 ? 5.534 -4.694 -18.135 1.00 86.62 102 PHE A N 1
ATOM 889 C CA . PHE A 1 102 ? 5.451 -5.574 -16.971 1.00 86.62 102 PHE A CA 1
ATOM 890 C C . PHE A 1 102 ? 5.588 -4.804 -15.664 1.00 86.62 102 PHE A C 1
ATOM 892 O O . PHE A 1 102 ? 4.786 -5.015 -14.752 1.00 86.62 102 PHE A O 1
ATOM 899 N N . ASN A 1 103 ? 6.522 -3.854 -15.596 1.00 85.19 103 ASN A N 1
ATOM 900 C CA . ASN A 1 103 ? 6.654 -2.958 -14.450 1.00 85.19 103 ASN A CA 1
ATOM 901 C C . ASN A 1 103 ? 5.393 -2.110 -14.239 1.00 85.19 103 ASN A C 1
ATOM 903 O O . ASN A 1 103 ? 4.973 -1.907 -13.101 1.00 85.19 103 ASN A O 1
ATOM 907 N N . THR A 1 104 ? 4.739 -1.674 -15.315 1.00 90.50 104 THR A N 1
ATOM 908 C CA . THR A 1 104 ? 3.473 -0.934 -15.250 1.00 90.50 104 THR A CA 1
ATOM 909 C C . THR A 1 104 ? 2.328 -1.790 -14.716 1.00 90.50 104 THR A C 1
ATOM 911 O O . THR A 1 104 ? 1.602 -1.342 -13.828 1.00 90.50 104 THR A O 1
ATOM 914 N N . ILE A 1 105 ? 2.169 -3.026 -15.201 1.00 92.69 105 ILE A N 1
ATOM 915 C CA . ILE A 1 105 ? 1.121 -3.938 -14.714 1.00 92.69 105 ILE A CA 1
ATOM 916 C C . ILE A 1 105 ? 1.394 -4.324 -13.256 1.00 92.69 105 ILE A C 1
ATOM 918 O O . ILE A 1 105 ? 0.486 -4.301 -12.427 1.00 92.69 105 ILE A O 1
ATOM 922 N N . TYR A 1 106 ? 2.644 -4.631 -12.910 1.00 93.25 106 TYR A N 1
ATOM 923 C CA . TYR A 1 106 ? 3.038 -4.885 -11.528 1.00 93.25 106 TYR A CA 1
ATOM 924 C C . TYR A 1 106 ? 2.716 -3.687 -10.623 1.00 93.25 106 TYR A C 1
ATOM 926 O O . TYR A 1 106 ? 2.026 -3.838 -9.612 1.00 93.25 106 TYR A O 1
ATOM 934 N N . GLY A 1 107 ? 3.137 -2.486 -11.032 1.00 92.25 107 GLY A N 1
ATOM 935 C CA . GLY A 1 107 ? 2.858 -1.237 -10.332 1.00 92.25 107 GLY A CA 1
ATOM 936 C C . GLY A 1 107 ? 1.360 -0.992 -10.148 1.00 92.25 107 GLY A C 1
ATOM 937 O O . GLY A 1 107 ? 0.944 -0.615 -9.056 1.00 92.25 107 GLY A O 1
ATOM 938 N N . PHE A 1 108 ? 0.537 -1.277 -11.163 1.00 96.12 108 PHE A N 1
ATOM 939 C CA . PHE A 1 108 ? -0.924 -1.205 -11.068 1.00 96.12 108 PHE A CA 1
ATOM 940 C C . PHE A 1 108 ? -1.458 -2.028 -9.888 1.00 96.12 108 PHE A C 1
ATOM 942 O O . PHE A 1 108 ? -2.179 -1.491 -9.047 1.00 96.12 108 PHE A O 1
ATOM 949 N N . PHE A 1 109 ? -1.073 -3.304 -9.774 1.00 96.94 109 PHE A N 1
ATOM 950 C CA . PHE A 1 109 ? -1.536 -4.160 -8.677 1.00 96.94 109 PHE A CA 1
ATOM 951 C C . PHE A 1 109 ? -1.011 -3.703 -7.313 1.00 96.94 109 PHE A C 1
ATOM 953 O O . PHE A 1 109 ? -1.753 -3.751 -6.332 1.00 96.94 109 PHE A O 1
ATOM 960 N N . ILE A 1 110 ? 0.226 -3.208 -7.236 1.00 95.06 110 ILE A N 1
ATOM 961 C CA . ILE A 1 110 ? 0.775 -2.663 -5.989 1.00 95.06 110 ILE A CA 1
ATOM 962 C C . ILE A 1 110 ? -0.025 -1.441 -5.523 1.00 95.06 110 ILE A C 1
ATOM 964 O O . ILE A 1 110 ? -0.507 -1.432 -4.392 1.00 95.06 110 ILE A O 1
ATOM 968 N N . PHE A 1 111 ? -0.259 -0.453 -6.388 1.00 96.06 111 PHE A N 1
ATOM 969 C CA . PHE A 1 111 ? -1.050 0.726 -6.019 1.00 96.06 111 PHE A CA 1
ATOM 970 C C . PHE A 1 111 ? -2.521 0.388 -5.740 1.00 96.06 111 PHE A C 1
ATOM 972 O O . PHE A 1 111 ? -3.124 0.987 -4.852 1.00 96.06 111 PHE A O 1
ATOM 979 N N . MET A 1 112 ? -3.101 -0.597 -6.432 1.00 97.81 112 MET A N 1
ATOM 980 C CA . MET A 1 112 ? -4.444 -1.092 -6.113 1.00 97.81 112 MET A CA 1
ATOM 981 C C . MET A 1 112 ? -4.501 -1.737 -4.728 1.00 97.81 112 MET A C 1
ATOM 983 O O . MET A 1 112 ? -5.432 -1.471 -3.966 1.00 97.81 112 MET A O 1
ATOM 987 N N . ALA A 1 113 ? -3.501 -2.545 -4.370 1.00 97.12 113 ALA A N 1
ATOM 988 C CA . ALA A 1 113 ? -3.405 -3.099 -3.028 1.00 97.12 113 ALA A CA 1
ATOM 989 C C . ALA A 1 113 ? -3.261 -1.987 -1.988 1.00 97.12 113 ALA A C 1
ATOM 991 O O . ALA A 1 113 ? -3.925 -2.029 -0.956 1.00 97.12 113 ALA A O 1
ATOM 992 N N . GLU A 1 114 ? -2.454 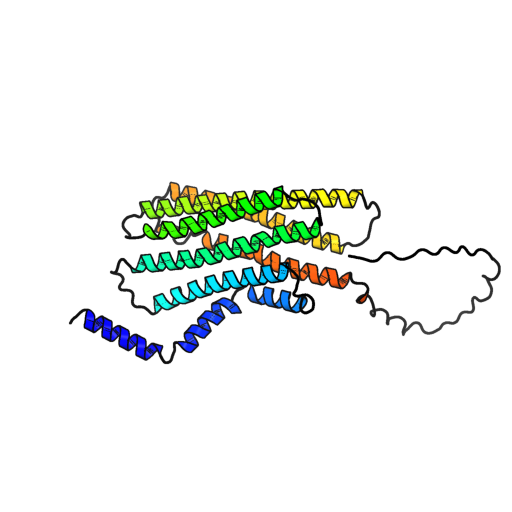-0.968 -2.276 1.00 96.50 114 GLU A N 1
ATOM 993 C CA . GLU A 1 114 ? -2.302 0.178 -1.390 1.00 96.50 114 GLU A CA 1
ATOM 994 C C . GLU A 1 114 ? -3.629 0.909 -1.153 1.00 96.50 114 GLU A C 1
ATOM 996 O O . GLU A 1 114 ? -3.993 1.141 -0.002 1.00 96.50 114 GLU A O 1
ATOM 1001 N N . ILE A 1 115 ? -4.386 1.192 -2.221 1.00 97.81 115 ILE A N 1
ATOM 1002 C CA . ILE A 1 115 ? -5.718 1.805 -2.132 1.00 97.81 115 ILE A CA 1
ATOM 1003 C C . ILE A 1 115 ? -6.624 0.955 -1.237 1.00 97.81 115 ILE A C 1
ATOM 1005 O O . ILE A 1 115 ? -7.231 1.486 -0.311 1.00 97.81 115 ILE A O 1
ATOM 1009 N N . VAL A 1 116 ? -6.689 -0.366 -1.458 1.00 97.88 116 VAL A N 1
ATOM 1010 C CA . VAL A 1 116 ? -7.470 -1.298 -0.619 1.00 97.88 116 VAL A CA 1
ATOM 1011 C C . VAL A 1 116 ? -7.025 -1.238 0.845 1.00 97.88 116 VAL A C 1
ATOM 1013 O O . VAL A 1 116 ? -7.870 -1.211 1.741 1.00 97.88 116 VAL A O 1
ATOM 1016 N N . GLY A 1 117 ? -5.716 -1.189 1.092 1.00 96.38 117 GLY A N 1
ATOM 1017 C CA . GLY A 1 117 ? -5.132 -1.062 2.422 1.00 96.38 117 GLY A CA 1
ATOM 1018 C C . GLY A 1 117 ? -5.538 0.233 3.126 1.00 96.38 117 GLY A C 1
ATOM 1019 O O . GLY A 1 117 ? -5.882 0.197 4.303 1.00 96.38 117 GLY A O 1
ATOM 1020 N N . ASP A 1 118 ? -5.597 1.362 2.423 1.00 96.00 118 ASP A N 1
ATOM 1021 C CA . ASP A 1 118 ? -5.930 2.661 3.026 1.00 96.00 118 ASP A CA 1
ATOM 1022 C C . ASP A 1 118 ? -7.367 2.707 3.572 1.00 96.00 118 ASP A C 1
ATOM 1024 O O . ASP A 1 118 ? -7.627 3.299 4.625 1.00 96.00 118 ASP A O 1
ATOM 1028 N N . TRP A 1 119 ? -8.305 1.989 2.938 1.00 96.88 119 TRP A N 1
ATOM 1029 C CA . TRP A 1 119 ? -9.676 1.846 3.447 1.00 96.88 119 TRP A CA 1
ATOM 1030 C C . TRP A 1 119 ? -9.731 1.209 4.843 1.00 96.88 119 TRP A C 1
ATOM 1032 O O . TRP A 1 119 ? -10.704 1.422 5.575 1.00 96.88 119 TRP A O 1
ATOM 1042 N N . TYR A 1 120 ? -8.698 0.465 5.256 1.00 95.81 120 TYR A N 1
ATOM 1043 C CA . TYR A 1 120 ? -8.622 -0.138 6.585 1.00 95.81 120 TYR A CA 1
ATOM 1044 C C . TYR A 1 120 ? -8.729 0.918 7.687 1.00 95.81 120 TYR A C 1
ATOM 1046 O O . TYR A 1 120 ? -9.509 0.761 8.632 1.00 95.81 120 TYR A O 1
ATOM 1054 N N . LEU A 1 121 ? -7.958 2.002 7.566 1.00 93.50 121 LEU A N 1
ATOM 1055 C CA . LEU A 1 121 ? -7.904 3.070 8.559 1.00 93.50 121 LEU A CA 1
ATOM 1056 C C . LEU A 1 121 ? -9.253 3.782 8.680 1.00 93.50 121 LEU A C 1
ATOM 1058 O O . LEU A 1 121 ? -9.740 4.002 9.794 1.00 93.50 121 LEU A O 1
ATOM 1062 N N . LEU A 1 122 ? -9.901 4.055 7.546 1.00 95.62 122 LEU A N 1
ATOM 1063 C CA . LEU A 1 122 ? -11.232 4.655 7.482 1.00 95.62 122 LEU A CA 1
ATOM 1064 C C . LEU A 1 122 ? -12.287 3.758 8.147 1.00 95.62 122 LEU A C 1
ATOM 1066 O O . LEU A 1 122 ? -13.031 4.217 9.016 1.00 95.62 122 LEU A O 1
ATOM 1070 N N . ILE A 1 123 ? -12.335 2.474 7.776 1.00 94.56 123 ILE A N 1
ATOM 1071 C CA . ILE A 1 123 ? -13.303 1.508 8.318 1.00 94.56 123 ILE A CA 1
ATOM 1072 C C . ILE A 1 123 ? -13.095 1.329 9.823 1.00 94.56 123 ILE A C 1
ATOM 1074 O O . ILE A 1 123 ? -14.065 1.331 10.583 1.00 94.56 123 ILE A O 1
ATOM 1078 N N . ARG A 1 124 ? -11.840 1.220 10.276 1.00 91.06 124 ARG A N 1
ATOM 1079 C CA . ARG A 1 124 ? -11.516 1.098 11.702 1.00 91.06 124 ARG A CA 1
ATOM 1080 C C . ARG A 1 124 ? -11.955 2.334 12.479 1.00 91.06 124 ARG A C 1
ATOM 1082 O O . ARG A 1 124 ? -12.586 2.202 13.524 1.00 91.06 124 ARG A O 1
ATOM 1089 N N . THR A 1 125 ? -11.648 3.520 11.967 1.00 91.44 125 THR A N 1
ATOM 1090 C CA . THR A 1 125 ? -12.004 4.789 12.611 1.00 91.44 125 THR A CA 1
ATOM 1091 C C . THR A 1 125 ? -13.519 4.941 12.708 1.00 91.44 125 THR A C 1
ATOM 1093 O O . THR A 1 125 ? -14.035 5.263 13.777 1.00 91.44 125 THR A O 1
ATOM 1096 N N . LYS A 1 126 ? -14.253 4.593 11.643 1.00 92.38 126 LYS A N 1
ATOM 1097 C CA . LYS A 1 126 ? -15.722 4.545 11.654 1.00 92.38 126 LYS A CA 1
ATOM 1098 C C . LYS A 1 126 ? -16.264 3.567 12.701 1.00 92.38 126 LYS A C 1
ATOM 1100 O O . LYS A 1 126 ? -17.213 3.891 13.405 1.00 92.38 126 LYS A O 1
ATOM 1105 N N . ALA A 1 127 ? -15.661 2.386 12.831 1.00 89.88 127 ALA A N 1
ATOM 1106 C CA . ALA A 1 127 ? -16.079 1.401 13.826 1.00 89.88 127 ALA A CA 1
ATOM 1107 C C . ALA A 1 127 ? -15.856 1.888 15.272 1.00 89.88 127 ALA A C 1
ATOM 1109 O O . ALA A 1 127 ? -16.681 1.606 16.139 1.00 89.88 127 ALA A O 1
ATOM 1110 N N . ILE A 1 128 ? -14.775 2.635 15.531 1.00 87.19 128 ILE A N 1
ATOM 1111 C CA . ILE A 1 128 ? -14.475 3.207 16.856 1.00 87.19 128 ILE A CA 1
ATOM 1112 C C . ILE A 1 128 ? -15.434 4.359 17.187 1.00 87.19 128 ILE A C 1
ATOM 1114 O O . ILE A 1 128 ? -16.005 4.380 18.274 1.00 87.19 128 ILE A O 1
ATOM 1118 N N . LEU A 1 129 ? -15.648 5.280 16.242 1.00 88.12 129 LEU A N 1
ATOM 1119 C CA . LEU A 1 129 ? -16.450 6.498 16.438 1.00 88.12 129 LEU A CA 1
ATOM 1120 C C . LEU A 1 129 ? -17.967 6.273 16.330 1.00 88.12 129 LEU A C 1
ATOM 1122 O O . LEU A 1 129 ? -18.757 7.197 16.543 1.00 88.12 129 LEU A O 1
ATOM 1126 N N . ARG A 1 130 ? -18.392 5.043 16.019 1.00 83.38 130 ARG A N 1
ATOM 1127 C CA . ARG A 1 130 ? -19.801 4.651 15.855 1.00 83.38 130 ARG A CA 1
ATOM 1128 C C . ARG A 1 130 ? -20.500 5.539 14.805 1.00 83.38 130 ARG A C 1
ATOM 1130 O O . ARG A 1 130 ? -19.896 5.924 13.809 1.00 83.38 130 ARG A O 1
ATOM 1137 N N . ASN A 1 131 ? -21.781 5.859 14.996 1.00 83.62 131 ASN A N 1
ATOM 1138 C CA . ASN A 1 131 ? -22.617 6.612 14.046 1.00 83.62 131 ASN A CA 1
ATOM 1139 C C . ASN A 1 131 ? -22.241 8.105 13.887 1.00 83.62 131 ASN A C 1
ATOM 1141 O O . ASN A 1 131 ? -23.022 8.877 13.328 1.00 83.62 131 ASN A O 1
ATOM 1145 N N . GLN A 1 132 ? -21.075 8.544 14.371 1.00 91.19 132 GLN A N 1
ATOM 1146 C CA . GLN A 1 132 ? -20.615 9.911 14.150 1.00 91.19 132 GLN A CA 1
ATOM 1147 C C . GLN A 1 132 ? -20.228 10.129 12.685 1.00 91.19 132 GLN A C 1
ATOM 1149 O O . GLN A 1 132 ? -19.565 9.310 12.045 1.00 91.19 132 GLN A O 1
ATOM 1154 N N . LYS A 1 133 ? -20.631 11.279 12.145 1.00 93.94 133 LYS A N 1
ATOM 1155 C CA . LYS A 1 133 ? -20.236 11.693 10.799 1.00 93.94 133 LYS A CA 1
ATOM 1156 C C . LYS A 1 133 ? -18.760 12.108 10.819 1.00 93.94 133 LYS A C 1
ATOM 1158 O O . LYS A 1 133 ? -18.384 13.017 11.557 1.00 93.94 133 LYS A O 1
ATOM 1163 N N . ILE A 1 134 ? -17.949 11.480 9.967 1.00 96.25 134 ILE A N 1
ATOM 1164 C CA . ILE A 1 134 ? -16.509 11.762 9.809 1.00 96.25 134 ILE A CA 1
ATOM 1165 C C . ILE A 1 134 ? -16.155 12.272 8.396 1.00 96.25 134 ILE A C 1
ATOM 1167 O O . ILE A 1 134 ? -15.275 11.711 7.744 1.00 96.25 134 ILE A O 1
ATOM 1171 N N . PRO A 1 135 ? -16.841 13.309 7.870 1.00 96.81 135 PRO A N 1
ATOM 1172 C CA . PRO A 1 135 ? -16.738 13.703 6.460 1.00 96.81 135 PRO A CA 1
ATOM 1173 C C . PRO A 1 135 ? -15.311 14.061 6.025 1.00 96.81 135 PRO A C 1
ATOM 1175 O O . PRO A 1 135 ? -14.902 13.681 4.933 1.00 96.81 135 PRO A O 1
ATOM 1178 N N . VAL A 1 136 ? -14.524 14.716 6.888 1.00 97.44 136 VAL A N 1
ATOM 1179 C CA . VAL A 1 136 ? -13.137 15.101 6.565 1.00 97.44 136 VAL A CA 1
ATOM 1180 C C . VAL A 1 136 ? -12.246 13.872 6.359 1.00 97.44 136 VAL A C 1
ATOM 1182 O O . VAL A 1 136 ? -11.398 13.882 5.472 1.00 97.44 136 VAL A O 1
ATOM 1185 N N . VAL A 1 137 ? -12.464 12.792 7.119 1.00 97.19 137 VAL A N 1
ATOM 1186 C CA . VAL A 1 137 ? -11.703 11.539 6.967 1.00 97.19 137 VAL A CA 1
ATOM 1187 C C . VAL A 1 137 ? -12.038 10.863 5.635 1.00 97.19 137 VAL A C 1
ATOM 1189 O O . VAL A 1 137 ? -11.144 10.363 4.962 1.00 97.19 137 VAL A O 1
ATOM 1192 N N . TYR A 1 138 ? -13.306 10.889 5.205 1.00 97.81 138 TYR A N 1
ATOM 1193 C CA . TYR A 1 138 ? -13.681 10.399 3.870 1.00 97.81 138 TYR A CA 1
ATOM 1194 C C . TYR A 1 138 ? -13.052 11.246 2.762 1.00 97.81 138 TYR A C 1
ATOM 1196 O O . TYR A 1 138 ? -12.474 10.692 1.834 1.00 97.81 138 TYR A O 1
ATOM 1204 N N . MET A 1 139 ? -13.133 12.575 2.866 1.00 98.12 139 MET A N 1
ATOM 1205 C CA . MET A 1 139 ? -12.594 13.490 1.858 1.00 98.12 139 MET A CA 1
ATOM 1206 C C . MET A 1 139 ? -11.079 13.326 1.688 1.00 98.12 139 MET A C 1
ATOM 1208 O O . MET A 1 139 ? -10.595 13.202 0.567 1.00 98.12 139 MET A O 1
ATOM 1212 N N . THR A 1 140 ? -10.332 13.281 2.794 1.00 98.12 140 THR A N 1
ATOM 1213 C CA . THR A 1 140 ? -8.871 13.100 2.768 1.00 98.12 140 THR A CA 1
ATOM 1214 C C . THR A 1 140 ? -8.466 11.702 2.297 1.00 98.12 140 THR A C 1
ATOM 1216 O O . THR A 1 140 ? -7.525 11.594 1.518 1.00 98.12 140 THR A O 1
ATOM 1219 N N . CYS A 1 141 ? -9.209 10.649 2.662 1.00 98.00 141 CYS A N 1
ATOM 1220 C CA . CYS A 1 141 ? -9.004 9.294 2.131 1.00 98.00 141 CYS A CA 1
ATOM 1221 C C . CYS A 1 141 ? -9.214 9.235 0.610 1.00 98.00 141 CYS A C 1
ATOM 1223 O O . CYS A 1 141 ? -8.403 8.656 -0.109 1.00 98.00 141 CYS A O 1
ATOM 1225 N N . ILE A 1 142 ? -10.280 9.866 0.104 1.00 98.12 142 ILE A N 1
ATOM 1226 C CA . ILE A 1 142 ? -10.558 9.945 -1.336 1.00 98.12 142 ILE A CA 1
ATOM 1227 C C . ILE A 1 142 ? -9.440 10.708 -2.048 1.00 98.12 142 ILE A C 1
ATOM 1229 O O . ILE A 1 142 ? -8.922 10.216 -3.044 1.00 98.12 142 ILE A O 1
ATOM 1233 N N . LEU A 1 143 ? -9.028 11.866 -1.525 1.00 97.88 143 LEU A N 1
ATOM 1234 C CA . LEU A 1 143 ? -7.938 12.658 -2.099 1.00 97.88 143 LEU A CA 1
ATOM 1235 C C . LEU A 1 143 ? -6.621 11.867 -2.148 1.00 97.88 143 LEU A C 1
ATOM 1237 O O . LEU A 1 143 ? -5.932 11.866 -3.169 1.00 97.88 143 LEU A O 1
ATOM 1241 N N . TYR A 1 144 ? -6.298 11.155 -1.069 1.00 97.56 144 TYR A N 1
ATOM 1242 C CA . TYR A 1 144 ? -5.117 10.304 -0.997 1.00 97.56 144 TYR A CA 1
ATOM 1243 C C . TYR A 1 144 ? -5.176 9.157 -2.019 1.00 97.56 144 TYR A C 1
ATOM 1245 O O . TYR A 1 144 ? -4.231 8.968 -2.784 1.00 97.56 144 TYR A O 1
ATOM 1253 N N . ASN A 1 145 ? -6.310 8.464 -2.141 1.00 98.25 145 ASN A N 1
ATOM 1254 C CA . ASN A 1 145 ? -6.497 7.408 -3.141 1.00 98.25 145 ASN A CA 1
ATOM 1255 C C . ASN A 1 145 ? -6.466 7.934 -4.586 1.00 98.25 145 ASN A C 1
ATOM 1257 O O . ASN A 1 145 ? -5.921 7.270 -5.469 1.00 98.25 145 ASN A O 1
ATOM 1261 N N . ILE A 1 146 ? -6.990 9.140 -4.839 1.00 98.19 146 ILE A N 1
ATOM 1262 C CA . ILE A 1 146 ? -6.895 9.800 -6.150 1.00 98.19 146 ILE A CA 1
ATOM 1263 C C . ILE A 1 146 ? -5.428 10.031 -6.525 1.00 98.19 146 ILE A C 1
ATOM 1265 O O . ILE A 1 146 ? -5.060 9.775 -7.668 1.00 98.19 146 ILE A O 1
ATOM 1269 N N . SER A 1 147 ? -4.569 10.437 -5.580 1.00 97.81 147 SER A N 1
ATOM 1270 C CA . SER A 1 147 ? -3.135 10.620 -5.862 1.00 97.81 147 SER A CA 1
ATOM 1271 C C . SER A 1 147 ? -2.475 9.337 -6.394 1.00 97.81 147 SER A C 1
ATOM 1273 O O . SER A 1 147 ? -1.696 9.387 -7.344 1.00 97.81 147 SER A O 1
ATOM 1275 N N . LYS A 1 148 ? -2.857 8.169 -5.858 1.00 97.25 148 LYS A N 1
ATOM 1276 C CA . LYS A 1 148 ? -2.379 6.853 -6.312 1.00 97.25 148 LYS A CA 1
ATOM 1277 C C . LYS A 1 148 ? -2.963 6.467 -7.665 1.00 97.25 148 LYS A C 1
ATOM 1279 O O . LYS A 1 148 ? -2.235 5.976 -8.524 1.00 97.25 148 LYS A O 1
ATOM 1284 N N . ALA A 1 149 ? -4.248 6.740 -7.891 1.00 97.94 149 ALA A N 1
ATOM 1285 C CA . ALA A 1 149 ? -4.876 6.523 -9.192 1.00 97.94 149 ALA A CA 1
ATOM 1286 C C . ALA A 1 149 ? -4.195 7.348 -10.300 1.00 97.94 149 ALA A C 1
ATOM 1288 O O . ALA A 1 149 ? -3.956 6.829 -11.388 1.00 97.94 149 ALA A O 1
ATOM 1289 N N . VAL A 1 150 ? -3.806 8.596 -10.013 1.00 97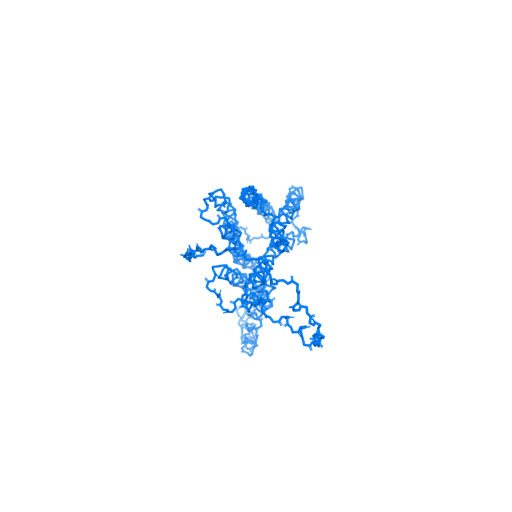.31 150 VAL A N 1
ATOM 1290 C CA . VAL A 1 150 ? -3.028 9.431 -10.944 1.00 97.31 150 VAL A CA 1
ATOM 1291 C C . VAL A 1 150 ? -1.669 8.798 -11.255 1.00 97.31 150 VAL A C 1
ATOM 1293 O O . VAL A 1 150 ? -1.290 8.762 -12.422 1.00 97.31 150 VAL A O 1
ATOM 1296 N N . ILE A 1 151 ? -0.970 8.233 -10.261 1.00 95.69 151 ILE A N 1
ATOM 1297 C CA . ILE A 1 151 ? 0.298 7.515 -10.489 1.00 95.69 151 ILE A CA 1
ATOM 1298 C C . ILE A 1 151 ? 0.091 6.288 -11.387 1.00 95.69 151 ILE A C 1
ATOM 1300 O O . ILE A 1 151 ? 0.874 6.066 -12.310 1.00 95.69 151 ILE A O 1
ATOM 1304 N N . ILE A 1 152 ? -0.969 5.506 -11.159 1.00 95.88 152 ILE A N 1
ATOM 1305 C CA . ILE A 1 152 ? -1.315 4.358 -12.011 1.00 95.88 152 ILE A CA 1
ATOM 1306 C C . ILE A 1 152 ? -1.517 4.809 -13.462 1.00 95.88 152 ILE A C 1
ATOM 1308 O O . ILE A 1 152 ? -0.915 4.245 -14.376 1.00 95.88 152 ILE A O 1
ATOM 1312 N N . ILE A 1 153 ? -2.353 5.830 -13.667 1.00 95.94 153 ILE A N 1
ATOM 1313 C CA . ILE A 1 153 ? -2.660 6.372 -14.994 1.00 95.94 153 ILE A CA 1
ATOM 1314 C C . ILE A 1 153 ? -1.377 6.861 -15.668 1.00 95.94 153 ILE A C 1
ATOM 1316 O O . ILE A 1 153 ? -1.121 6.536 -16.827 1.00 95.94 153 ILE A O 1
ATOM 1320 N N . TYR A 1 154 ? -0.544 7.594 -14.930 1.00 94.38 154 TYR A N 1
ATOM 1321 C CA . TYR A 1 154 ? 0.732 8.085 -15.426 1.00 94.38 154 TYR A CA 1
ATOM 1322 C C . TYR A 1 154 ? 1.654 6.947 -15.867 1.00 94.38 154 TYR A C 1
ATOM 1324 O O . TYR A 1 154 ? 2.155 6.985 -16.985 1.00 94.38 154 TYR A O 1
ATOM 1332 N N . ASN A 1 155 ? 1.824 5.901 -15.052 1.00 90.81 155 ASN A N 1
ATOM 1333 C CA . ASN A 1 155 ? 2.664 4.755 -15.407 1.00 90.81 155 ASN A CA 1
ATOM 1334 C C . ASN A 1 155 ? 2.201 4.087 -16.709 1.00 90.81 155 ASN A C 1
ATOM 1336 O O . ASN A 1 155 ? 3.037 3.761 -17.543 1.00 90.81 155 ASN A O 1
ATOM 1340 N N . ILE A 1 156 ? 0.887 3.947 -16.921 1.00 91.06 156 ILE A N 1
ATOM 1341 C CA . ILE A 1 156 ? 0.324 3.376 -18.157 1.00 91.06 156 ILE A CA 1
ATOM 1342 C C . ILE A 1 156 ? 0.684 4.222 -19.383 1.00 91.06 156 ILE A C 1
ATOM 1344 O O . ILE A 1 156 ? 1.069 3.676 -20.418 1.00 91.06 156 ILE A O 1
ATOM 1348 N N . PHE A 1 157 ? 0.587 5.549 -19.283 1.00 89.81 157 PHE A N 1
ATOM 1349 C CA . PHE A 1 157 ? 0.903 6.435 -20.405 1.00 89.81 157 PHE A CA 1
ATOM 1350 C C . PHE A 1 157 ? 2.410 6.593 -20.645 1.00 89.81 157 PHE A C 1
ATOM 1352 O O . PHE A 1 157 ? 2.825 6.702 -21.800 1.00 89.81 157 PHE A O 1
ATOM 1359 N N . SER A 1 158 ? 3.226 6.534 -19.592 1.00 84.50 158 SER A N 1
ATOM 1360 C CA . SER A 1 158 ? 4.684 6.678 -19.673 1.00 84.50 158 SER A CA 1
ATOM 1361 C C . SER A 1 158 ? 5.369 5.548 -20.449 1.00 84.50 158 SER A C 1
ATOM 1363 O O . SER A 1 158 ? 6.413 5.781 -21.051 1.00 84.50 158 SER A O 1
ATOM 1365 N N . VAL A 1 159 ? 4.760 4.355 -20.540 1.00 76.06 159 VAL A N 1
ATOM 1366 C CA . VAL A 1 159 ? 5.302 3.225 -21.328 1.00 76.06 159 VAL A CA 1
ATOM 1367 C C . VAL A 1 159 ? 5.509 3.581 -22.806 1.00 76.06 159 VAL A C 1
ATOM 1369 O O . VAL A 1 159 ? 6.397 3.038 -23.456 1.00 76.06 159 VAL A O 1
ATOM 1372 N N . ARG A 1 160 ? 4.719 4.509 -23.364 1.00 70.56 160 ARG A N 1
ATOM 1373 C CA . ARG A 1 160 ? 4.796 4.862 -24.794 1.00 70.56 160 ARG A CA 1
ATOM 1374 C C . ARG A 1 160 ? 6.077 5.601 -25.189 1.00 70.56 160 ARG A C 1
ATOM 1376 O O . ARG A 1 160 ? 6.389 5.623 -26.379 1.00 70.56 160 ARG A O 1
ATOM 1383 N N . PHE A 1 161 ? 6.778 6.199 -24.226 1.00 62.97 161 PHE A N 1
ATOM 1384 C CA . PHE A 1 161 ? 7.914 7.091 -24.473 1.00 62.97 161 PHE A CA 1
ATOM 1385 C C . PHE A 1 161 ? 9.280 6.396 -24.362 1.00 62.97 161 PHE A C 1
ATOM 1387 O O . PHE A 1 161 ? 10.279 6.960 -24.789 1.00 62.97 161 PHE A O 1
ATOM 1394 N N . ALA A 1 162 ? 9.340 5.157 -23.864 1.00 60.28 162 ALA A N 1
ATOM 1395 C CA . ALA A 1 162 ? 10.581 4.389 -23.763 1.00 60.28 162 ALA A CA 1
ATOM 1396 C C . ALA A 1 162 ? 10.823 3.569 -25.044 1.00 60.28 162 ALA A C 1
ATOM 1398 O O . ALA A 1 162 ? 10.543 2.371 -25.073 1.00 60.28 162 ALA A O 1
ATOM 1399 N N . LYS A 1 163 ? 11.261 4.221 -26.131 1.00 61.28 163 LYS A N 1
ATOM 1400 C CA . LYS A 1 163 ? 11.504 3.548 -27.425 1.00 61.28 163 LYS A CA 1
ATOM 1401 C C . LYS A 1 163 ? 12.978 3.351 -27.783 1.00 61.28 163 LYS A C 1
ATOM 1403 O O . LYS A 1 163 ? 13.261 2.435 -28.546 1.00 61.28 163 LYS A O 1
ATOM 1408 N N . THR A 1 164 ? 13.892 4.150 -27.237 1.00 62.81 164 THR A N 1
ATOM 1409 C CA . THR A 1 164 ? 15.338 4.055 -27.497 1.00 62.81 164 THR A CA 1
ATOM 1410 C C . THR A 1 164 ? 16.143 4.549 -26.293 1.00 62.81 164 THR A C 1
ATOM 1412 O O . THR A 1 164 ? 15.663 5.357 -25.498 1.00 62.81 164 THR A O 1
ATOM 1415 N N . GLU A 1 165 ? 17.374 4.053 -26.156 1.00 58.53 165 GLU A N 1
ATOM 1416 C CA . GLU A 1 165 ? 18.345 4.449 -25.121 1.00 58.53 165 GLU A CA 1
ATOM 1417 C C . GLU A 1 165 ? 18.821 5.912 -25.281 1.00 58.53 165 GLU A C 1
ATOM 1419 O O . GLU A 1 165 ? 19.325 6.514 -24.336 1.00 58.53 165 GLU A O 1
ATOM 1424 N N . GLU A 1 166 ? 18.589 6.519 -26.452 1.00 57.50 166 GLU A N 1
ATOM 1425 C CA . GLU A 1 166 ? 19.083 7.853 -26.827 1.00 57.50 166 GLU A CA 1
ATOM 1426 C C . GLU A 1 166 ? 18.374 9.045 -26.150 1.00 57.50 166 GLU A C 1
ATOM 1428 O O . GLU A 1 166 ? 18.907 10.151 -26.181 1.00 57.50 166 GLU A O 1
ATOM 1433 N N . ASP A 1 167 ? 17.237 8.859 -25.467 1.00 72.62 167 ASP A N 1
ATOM 1434 C CA . ASP A 1 167 ? 16.520 9.957 -24.792 1.00 72.62 167 ASP A CA 1
ATOM 1435 C C . ASP A 1 167 ? 16.664 9.914 -23.257 1.00 72.62 167 ASP A C 1
ATOM 1437 O O . ASP A 1 167 ? 15.689 9.961 -22.499 1.00 72.62 167 ASP A O 1
ATOM 1441 N N . GLU A 1 168 ? 17.905 9.900 -22.760 1.00 77.31 168 GLU A N 1
ATOM 1442 C CA . GLU A 1 168 ? 18.222 10.049 -21.325 1.00 77.31 168 GLU A CA 1
ATOM 1443 C C . GLU A 1 168 ? 17.481 11.244 -20.687 1.00 77.31 168 GLU A C 1
ATOM 1445 O O . GLU A 1 168 ? 17.018 11.196 -19.542 1.00 77.31 168 GLU A O 1
ATOM 1450 N N . LYS A 1 169 ? 17.296 12.319 -21.459 1.00 81.94 169 LYS A N 1
ATOM 1451 C CA . LYS A 1 169 ? 16.542 13.506 -21.049 1.00 81.94 169 LYS A CA 1
ATOM 1452 C C . LYS A 1 169 ? 15.059 13.213 -20.788 1.00 81.94 169 LYS A C 1
ATOM 1454 O O . LYS A 1 169 ? 14.501 13.759 -19.834 1.00 81.94 169 LYS A O 1
ATOM 1459 N N . GLU A 1 170 ? 14.420 12.371 -21.596 1.00 82.88 170 GLU A N 1
ATOM 1460 C CA . GLU A 1 170 ? 13.009 12.014 -21.410 1.00 82.88 170 GLU A CA 1
ATOM 1461 C C . GLU A 1 170 ? 12.845 11.029 -20.248 1.00 82.88 170 GLU A C 1
ATOM 1463 O O . GLU A 1 170 ? 11.942 11.198 -19.428 1.00 82.88 170 GLU A O 1
ATOM 1468 N N . ILE A 1 171 ? 13.771 10.076 -20.084 1.00 80.88 171 ILE A N 1
ATOM 1469 C CA . ILE A 1 171 ? 13.794 9.181 -18.915 1.00 80.88 171 ILE A CA 1
ATOM 1470 C C . ILE A 1 171 ? 13.907 9.997 -17.622 1.00 80.88 171 ILE A C 1
ATOM 1472 O O . ILE A 1 171 ? 13.116 9.806 -16.696 1.00 80.88 171 ILE A O 1
ATOM 1476 N N . ASN A 1 172 ? 14.830 10.962 -17.569 1.00 83.69 172 ASN A N 1
ATOM 1477 C CA . ASN A 1 172 ? 14.956 11.887 -16.441 1.00 83.69 172 ASN A CA 1
ATOM 1478 C C . ASN A 1 172 ? 13.657 12.645 -16.165 1.00 83.69 172 ASN A C 1
ATOM 1480 O O . ASN A 1 172 ? 13.212 12.729 -15.019 1.00 83.69 172 ASN A O 1
ATOM 1484 N N . ARG A 1 173 ? 13.016 13.175 -17.210 1.00 86.62 173 ARG A N 1
ATOM 1485 C CA . ARG A 1 173 ? 11.741 13.883 -17.084 1.00 86.62 173 ARG A CA 1
ATOM 1486 C C . ARG A 1 173 ? 10.661 12.984 -16.483 1.00 86.62 173 ARG A C 1
ATOM 1488 O O . ARG A 1 173 ? 9.951 13.423 -15.576 1.00 86.62 173 ARG A O 1
ATOM 1495 N N . ILE A 1 174 ? 10.565 11.735 -16.938 1.00 86.62 174 ILE A N 1
ATOM 1496 C CA . ILE A 1 174 ? 9.621 10.748 -16.401 1.00 86.62 174 ILE A CA 1
ATOM 1497 C C . ILE A 1 174 ? 9.909 10.473 -14.921 1.00 86.62 174 ILE A C 1
ATOM 1499 O O . ILE A 1 174 ? 8.993 10.503 -14.097 1.00 86.62 174 ILE A O 1
ATOM 1503 N N . LEU A 1 175 ? 11.178 10.275 -14.553 1.00 86.00 175 LEU A N 1
ATOM 1504 C CA . LEU A 1 175 ? 11.594 10.034 -13.168 1.00 86.00 175 LEU A CA 1
ATOM 1505 C C . LEU A 1 175 ? 11.316 11.229 -12.246 1.00 86.00 175 LEU A C 1
ATOM 1507 O O . LEU A 1 175 ? 10.898 11.034 -11.100 1.00 86.00 175 LEU A O 1
ATOM 1511 N N . ILE A 1 176 ? 11.518 12.456 -12.731 1.00 89.06 176 ILE A N 1
ATOM 1512 C CA . ILE A 1 176 ? 11.208 13.690 -12.000 1.00 89.06 176 ILE A CA 1
ATOM 1513 C C . ILE A 1 176 ? 9.702 13.783 -11.746 1.00 89.06 176 ILE A C 1
ATOM 1515 O O . ILE A 1 176 ? 9.290 13.948 -10.597 1.00 89.06 176 ILE A O 1
ATOM 1519 N N . ILE A 1 177 ? 8.874 13.620 -12.784 1.00 91.94 177 ILE A N 1
ATOM 1520 C CA . ILE A 1 177 ? 7.409 13.668 -12.654 1.00 91.94 177 ILE A CA 1
ATOM 1521 C C . ILE A 1 177 ? 6.923 12.574 -11.700 1.00 91.94 177 ILE A C 1
ATOM 1523 O O . ILE A 1 177 ? 6.138 12.852 -10.794 1.00 91.94 177 ILE A O 1
ATOM 1527 N N . TRP A 1 178 ? 7.435 11.352 -11.843 1.00 90.50 178 TRP A N 1
ATOM 1528 C CA . TRP A 1 178 ? 7.107 10.244 -10.951 1.00 90.50 178 TRP A CA 1
ATOM 1529 C C . TRP A 1 178 ? 7.474 10.549 -9.491 1.00 90.50 178 TRP A C 1
ATOM 1531 O O . TRP A 1 178 ? 6.671 10.324 -8.586 1.00 90.50 178 TRP A O 1
ATOM 1541 N N . THR A 1 179 ? 8.650 11.137 -9.251 1.00 90.25 179 THR A N 1
ATOM 1542 C CA . THR A 1 179 ? 9.095 11.541 -7.905 1.00 90.25 179 THR A CA 1
ATOM 1543 C C . THR A 1 179 ? 8.199 12.639 -7.319 1.00 90.25 179 THR A C 1
ATOM 1545 O O . THR A 1 179 ? 7.828 12.560 -6.148 1.00 90.25 179 THR A O 1
ATOM 1548 N N . ILE A 1 180 ? 7.774 13.619 -8.126 1.00 93.25 180 ILE A N 1
ATOM 1549 C CA . ILE A 1 180 ? 6.800 14.644 -7.711 1.00 93.25 180 ILE A CA 1
ATOM 1550 C C . ILE A 1 180 ? 5.460 13.999 -7.333 1.00 93.25 180 ILE A C 1
ATOM 1552 O O . ILE A 1 180 ? 4.884 14.339 -6.300 1.00 93.25 180 ILE A O 1
ATOM 1556 N N . MET A 1 181 ? 4.959 13.049 -8.126 1.00 95.00 181 MET A N 1
ATOM 1557 C CA . MET A 1 181 ? 3.701 12.367 -7.811 1.00 95.00 181 MET A CA 1
ATOM 1558 C C . MET A 1 181 ? 3.792 11.568 -6.505 1.00 95.00 181 MET A C 1
ATOM 1560 O O . MET A 1 181 ? 2.855 11.596 -5.705 1.00 95.00 181 MET A O 1
ATOM 1564 N N . LEU A 1 182 ? 4.927 10.909 -6.243 1.00 92.88 182 LEU A N 1
ATOM 1565 C CA . LEU A 1 182 ? 5.172 10.246 -4.961 1.00 92.88 182 LEU A CA 1
ATOM 1566 C C . LEU A 1 182 ? 5.190 11.235 -3.792 1.00 92.88 182 LEU A C 1
ATOM 1568 O O . LEU A 1 182 ? 4.574 10.950 -2.766 1.00 92.88 182 LEU A O 1
ATOM 1572 N N . LEU A 1 183 ? 5.826 12.401 -3.944 1.00 93.62 183 LEU A N 1
ATOM 1573 C CA . LEU A 1 183 ? 5.800 13.468 -2.936 1.00 93.62 183 LEU A CA 1
ATOM 1574 C C . LEU A 1 183 ? 4.369 13.932 -2.639 1.00 93.62 183 LEU A C 1
ATOM 1576 O O . LEU A 1 183 ? 3.977 14.003 -1.475 1.00 93.62 183 LEU A O 1
ATOM 1580 N N . ILE A 1 184 ? 3.563 14.182 -3.675 1.00 96.12 184 ILE A N 1
ATOM 1581 C CA . ILE A 1 184 ? 2.147 14.560 -3.529 1.00 96.12 184 ILE A CA 1
ATOM 1582 C C . ILE A 1 184 ? 1.364 13.458 -2.797 1.00 96.12 184 ILE A C 1
ATOM 1584 O O . ILE A 1 184 ? 0.567 13.747 -1.898 1.00 96.12 184 ILE A O 1
ATOM 1588 N N . SER A 1 185 ? 1.612 12.190 -3.131 1.00 95.44 185 SER A N 1
ATOM 1589 C CA . SER A 1 185 ? 0.984 11.053 -2.455 1.00 95.44 185 SER A CA 1
ATOM 1590 C C . SER A 1 185 ? 1.364 10.978 -0.969 1.00 95.44 185 SER A C 1
ATOM 1592 O O . SER A 1 185 ? 0.489 10.800 -0.126 1.00 95.44 185 SER A O 1
ATOM 1594 N N . GLN A 1 186 ? 2.627 11.223 -0.604 1.00 94.75 186 GLN A N 1
ATOM 1595 C CA . GLN A 1 186 ? 3.042 11.261 0.807 1.00 94.75 186 GLN A CA 1
ATOM 1596 C C . GLN A 1 186 ? 2.450 12.447 1.575 1.00 94.75 186 GLN A C 1
ATOM 1598 O O . GLN A 1 186 ? 2.013 12.297 2.715 1.00 94.75 186 GLN A O 1
ATOM 1603 N N . ILE A 1 187 ? 2.378 13.626 0.957 1.00 95.75 187 ILE A N 1
ATOM 1604 C CA . ILE A 1 187 ? 1.757 14.803 1.578 1.00 95.75 187 ILE A CA 1
ATOM 1605 C C . ILE A 1 187 ? 0.271 14.537 1.853 1.00 95.75 187 ILE A C 1
ATOM 1607 O O . ILE A 1 187 ? -0.219 14.793 2.955 1.00 95.75 187 ILE A O 1
ATOM 1611 N N . THR A 1 188 ? -0.451 13.976 0.879 1.00 96.75 188 THR A N 1
ATOM 1612 C CA . THR A 1 188 ? -1.868 13.616 1.056 1.00 96.75 188 THR A CA 1
ATOM 1613 C C . THR A 1 188 ? -2.067 12.499 2.088 1.00 96.75 188 THR A C 1
ATOM 1615 O O . THR A 1 188 ? -3.032 12.575 2.851 1.00 96.75 188 THR A O 1
ATOM 1618 N N . ASN A 1 189 ? -1.131 11.544 2.208 1.00 95.31 189 ASN A N 1
ATOM 1619 C CA . ASN A 1 189 ? -1.113 10.548 3.288 1.00 95.31 189 ASN A CA 1
ATOM 1620 C C . ASN A 1 189 ? -1.041 11.204 4.677 1.00 95.31 189 ASN A C 1
ATOM 1622 O O . ASN A 1 189 ? -1.824 10.875 5.563 1.00 95.31 189 ASN A O 1
ATOM 1626 N N . ILE A 1 190 ? -0.152 12.187 4.865 1.00 96.19 190 ILE A N 1
ATOM 1627 C CA . ILE A 1 190 ? -0.017 12.899 6.146 1.00 96.19 190 ILE A CA 1
ATOM 1628 C C . ILE A 1 190 ? -1.313 13.635 6.502 1.00 96.19 190 ILE A C 1
ATOM 1630 O O . ILE A 1 190 ? -1.770 13.557 7.643 1.00 96.19 190 ILE A O 1
AT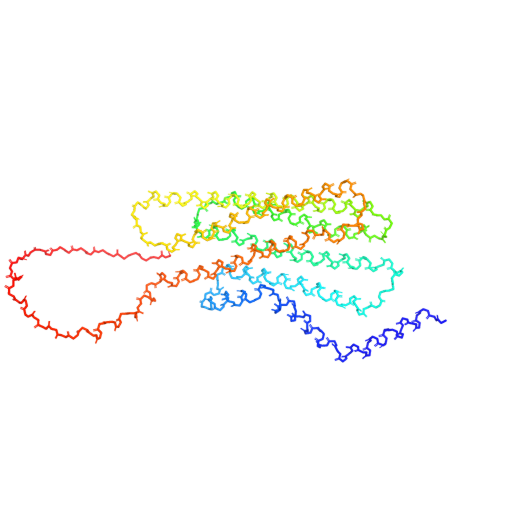OM 1634 N N . PHE A 1 191 ? -1.943 14.319 5.542 1.00 97.44 191 PHE A N 1
ATOM 1635 C CA . PHE A 1 191 ? -3.241 14.960 5.781 1.00 97.44 191 PHE A CA 1
ATOM 1636 C C . PHE A 1 191 ? -4.319 13.948 6.178 1.00 97.44 191 PHE A C 1
ATOM 1638 O O . PHE A 1 191 ? -5.125 14.222 7.073 1.00 97.44 191 PHE A O 1
ATOM 1645 N N . TYR A 1 192 ? -4.317 12.775 5.544 1.00 97.50 192 TYR A N 1
ATOM 1646 C CA . TYR A 1 192 ? -5.220 11.690 5.890 1.00 97.50 192 TYR A CA 1
ATOM 1647 C C . TYR A 1 192 ? -4.980 11.182 7.321 1.00 97.50 192 TYR A C 1
ATOM 1649 O O . TYR A 1 192 ? -5.918 11.186 8.125 1.00 97.50 192 TYR A O 1
ATOM 1657 N N . ASP A 1 193 ? -3.739 10.867 7.693 1.00 95.88 193 ASP A N 1
ATOM 1658 C CA . ASP A 1 193 ? -3.377 10.406 9.038 1.00 95.88 193 ASP A CA 1
ATOM 1659 C C . ASP A 1 193 ? -3.697 11.453 10.124 1.00 95.88 193 ASP A C 1
ATOM 1661 O O . ASP A 1 193 ? -4.294 11.126 11.157 1.00 95.88 193 ASP A O 1
ATOM 1665 N N . ILE A 1 194 ? -3.394 12.736 9.882 1.00 96.00 194 ILE A N 1
ATOM 1666 C CA . ILE A 1 194 ? -3.741 13.843 10.792 1.00 96.00 194 ILE A CA 1
ATOM 1667 C C . ILE A 1 194 ? -5.257 13.933 10.983 1.00 96.00 194 ILE A C 1
ATOM 1669 O O . ILE A 1 194 ? -5.723 14.108 12.114 1.00 96.00 194 ILE A O 1
ATOM 1673 N N . SER A 1 195 ? -6.038 13.787 9.908 1.00 96.94 195 SER A N 1
ATOM 1674 C CA . SER A 1 195 ? -7.501 13.822 9.996 1.00 96.94 195 SER A CA 1
ATOM 1675 C C . SER A 1 195 ? -8.036 12.706 10.900 1.00 96.94 195 SER A C 1
ATOM 1677 O O . SER A 1 195 ? -8.921 12.947 11.724 1.00 96.94 195 SER A O 1
ATOM 1679 N N . ILE A 1 196 ? -7.453 11.505 10.828 1.00 95.00 196 ILE A N 1
ATOM 1680 C CA . ILE A 1 196 ? -7.833 10.380 11.683 1.00 95.00 196 ILE A CA 1
ATOM 1681 C C . ILE A 1 196 ? -7.476 10.668 13.137 1.00 95.00 196 ILE A C 1
ATOM 1683 O O . ILE A 1 196 ? -8.335 10.522 14.010 1.00 95.00 196 ILE A O 1
ATOM 1687 N N . ILE A 1 197 ? -6.244 11.112 13.410 1.00 93.69 197 ILE A N 1
ATOM 1688 C CA . ILE A 1 197 ? -5.809 11.453 14.774 1.00 93.69 197 ILE A CA 1
ATOM 1689 C C . ILE A 1 197 ? -6.720 12.520 15.376 1.00 93.69 197 ILE A C 1
ATOM 1691 O O . ILE A 1 197 ? -7.111 12.401 16.538 1.00 93.69 197 ILE A O 1
ATOM 1695 N N . TYR A 1 198 ? -7.083 13.543 14.599 1.00 94.12 198 TYR A N 1
ATOM 1696 C CA . TYR A 1 198 ? -7.982 14.602 15.044 1.00 94.12 198 TYR A CA 1
ATOM 1697 C C . TYR A 1 198 ? -9.325 14.037 15.530 1.00 94.12 198 TYR A C 1
ATOM 1699 O O . TYR A 1 198 ? -9.756 14.344 16.645 1.00 94.12 198 TYR A O 1
ATOM 1707 N N . TYR A 1 199 ? -9.967 13.175 14.734 1.00 93.44 199 TYR A N 1
ATOM 1708 C CA . TYR A 1 199 ? -11.258 12.587 15.103 1.00 93.44 199 TYR A CA 1
ATOM 1709 C C . TYR A 1 199 ? -11.157 11.607 16.268 1.00 93.44 199 TYR A C 1
ATOM 1711 O O . TYR A 1 199 ? -11.999 11.661 17.166 1.00 93.44 199 TYR A O 1
ATOM 1719 N N . LEU A 1 200 ? -10.125 10.756 16.284 1.00 89.44 200 LEU A N 1
ATOM 1720 C CA . LEU A 1 200 ? -9.882 9.854 17.405 1.00 89.44 200 LEU A CA 1
ATOM 1721 C C . LEU A 1 200 ? -9.722 10.670 18.691 1.00 89.44 200 LEU A C 1
ATOM 1723 O O . LEU A 1 200 ? -10.497 10.483 19.622 1.00 89.44 200 LEU A O 1
ATOM 1727 N N . LYS A 1 201 ? -8.815 11.653 18.734 1.00 88.25 201 LYS A N 1
ATOM 1728 C CA . LYS A 1 201 ? -8.606 12.486 19.931 1.00 88.25 201 LYS A CA 1
ATOM 1729 C C . LYS A 1 201 ? -9.883 13.195 20.380 1.00 88.25 201 LYS A C 1
ATOM 1731 O O . LYS A 1 201 ? -10.211 13.149 21.565 1.00 88.25 201 LYS A O 1
ATOM 1736 N N . LYS A 1 202 ? -10.623 13.815 19.455 1.00 88.00 202 LYS A N 1
ATOM 1737 C CA . LYS A 1 202 ? -11.847 14.566 19.770 1.00 88.00 202 LYS A CA 1
ATOM 1738 C C . LYS A 1 202 ? -12.886 13.713 20.501 1.00 88.00 202 LYS A C 1
ATOM 1740 O O . LYS A 1 202 ? -13.430 14.150 21.514 1.00 88.00 202 LYS A O 1
ATOM 1745 N N . ASP A 1 203 ? -13.155 12.505 20.014 1.00 83.06 203 ASP A N 1
ATOM 1746 C CA . ASP A 1 203 ? -14.146 11.622 20.637 1.00 83.06 203 ASP A CA 1
ATOM 1747 C C . ASP A 1 203 ? -13.665 11.066 21.982 1.00 83.06 203 ASP A C 1
ATOM 1749 O O . ASP A 1 203 ? -14.421 10.995 22.951 1.00 83.06 203 ASP A O 1
ATOM 1753 N N . LEU A 1 204 ? -12.371 10.770 22.089 1.00 74.25 204 LEU A N 1
ATOM 1754 C CA . LEU A 1 204 ? -11.775 10.247 23.314 1.00 74.25 204 LEU A CA 1
ATOM 1755 C C . LEU A 1 204 ? -11.822 11.247 24.464 1.00 74.25 204 LEU A C 1
ATOM 1757 O O . LEU A 1 204 ? -12.171 10.870 25.583 1.00 74.25 204 LEU A O 1
ATOM 1761 N N . PHE A 1 205 ? -11.520 12.518 24.195 1.00 72.88 205 PHE A N 1
ATOM 1762 C CA . PHE A 1 205 ? -11.646 13.568 25.203 1.00 72.88 205 PHE A CA 1
ATOM 1763 C C . PHE A 1 205 ? -13.099 13.745 25.650 1.00 72.88 205 PHE A C 1
ATOM 1765 O O . PHE A 1 205 ? -13.364 13.900 26.844 1.00 72.88 205 PHE A O 1
ATOM 1772 N N . ASN A 1 206 ? -14.052 13.638 24.721 1.00 80.44 206 ASN A N 1
ATOM 1773 C CA . ASN A 1 206 ? -15.473 13.687 25.054 1.00 80.44 206 ASN A CA 1
ATOM 1774 C C . ASN A 1 206 ? -15.897 12.501 25.931 1.00 80.44 206 ASN A C 1
ATOM 1776 O O . ASN A 1 206 ? -16.633 12.689 26.902 1.00 80.44 206 ASN A O 1
ATOM 1780 N N . HIS A 1 207 ? -15.422 11.291 25.628 1.00 74.50 207 HIS A N 1
ATOM 1781 C CA . HIS A 1 207 ? -15.767 10.089 26.383 1.00 74.50 207 HIS A CA 1
ATOM 1782 C C . HIS A 1 207 ? -15.134 10.074 27.782 1.00 74.50 207 HIS A C 1
ATOM 1784 O O . HIS A 1 207 ? -15.790 9.667 28.743 1.00 74.50 207 HIS A O 1
ATOM 1790 N N . TYR A 1 208 ? -13.898 10.567 27.917 1.00 67.56 208 TYR A N 1
ATOM 1791 C CA . TYR A 1 208 ? -13.220 10.716 29.208 1.00 67.56 208 TYR A CA 1
ATOM 1792 C C . TYR A 1 208 ? -13.914 11.760 30.093 1.00 67.56 208 TYR A C 1
ATOM 1794 O O . TYR A 1 208 ? -14.162 11.518 31.270 1.00 67.56 208 TYR A O 1
ATOM 1802 N N . LYS A 1 209 ? -14.320 12.901 29.517 1.00 76.62 209 LYS A N 1
ATOM 1803 C CA . LYS A 1 209 ? -15.039 13.953 30.253 1.00 76.62 209 LYS A CA 1
ATOM 1804 C C . LYS A 1 209 ? -16.412 13.488 30.758 1.00 76.62 209 LYS A C 1
ATOM 1806 O O . LYS A 1 209 ? -16.839 13.926 31.824 1.00 76.62 209 LYS A O 1
ATOM 1811 N N . LYS A 1 210 ? -17.094 12.613 30.005 1.00 79.81 210 LYS A N 1
ATOM 1812 C CA . LYS A 1 210 ? -18.397 12.038 30.384 1.00 79.81 210 LYS A CA 1
ATOM 1813 C C . LYS A 1 210 ? -18.279 10.938 31.442 1.00 79.81 210 LYS A C 1
ATOM 1815 O O . LYS A 1 210 ? -19.099 10.895 32.353 1.00 79.81 210 LYS A O 1
ATOM 1820 N N . ASN A 1 211 ? -17.247 10.099 31.373 1.00 69.12 211 ASN A N 1
ATOM 1821 C CA . ASN A 1 211 ? -17.042 8.996 32.311 1.00 69.12 211 ASN A CA 1
ATOM 1822 C C . ASN A 1 211 ? -15.999 9.366 33.373 1.00 69.12 211 ASN A C 1
ATOM 1824 O O . ASN A 1 211 ? -14.891 8.842 33.368 1.00 69.12 211 ASN A O 1
ATOM 1828 N N . LYS A 1 212 ? -16.367 10.239 34.321 1.00 64.69 212 LYS A N 1
ATOM 1829 C CA . LYS A 1 212 ? -15.518 10.594 35.480 1.00 64.69 212 LYS A CA 1
ATOM 1830 C C . LYS A 1 212 ? -15.229 9.427 36.439 1.00 64.69 212 LYS A C 1
ATOM 1832 O O . LYS A 1 212 ? -14.481 9.608 37.394 1.00 64.69 212 LYS A O 1
ATOM 1837 N N . VAL A 1 213 ? -15.818 8.249 36.225 1.00 66.81 213 VAL A N 1
ATOM 1838 C CA . VAL A 1 213 ? -15.543 7.069 37.050 1.00 66.81 213 VAL A CA 1
ATOM 1839 C C . VAL A 1 213 ? -14.267 6.397 36.529 1.00 66.81 213 VAL A C 1
ATOM 1841 O O . VAL A 1 213 ? -14.265 5.927 35.386 1.00 66.81 213 VAL A O 1
ATOM 1844 N N . PRO A 1 214 ? -13.185 6.329 37.327 1.00 56.69 214 PRO A N 1
ATOM 1845 C CA . PRO A 1 214 ? -11.939 5.689 36.928 1.00 56.69 214 PRO A CA 1
ATOM 1846 C C . PRO A 1 214 ? -12.180 4.185 36.795 1.00 56.69 214 PRO A C 1
ATOM 1848 O O . PRO A 1 214 ? -12.164 3.442 37.773 1.00 56.69 214 PRO A O 1
ATOM 1851 N N . THR A 1 215 ? -12.451 3.716 35.578 1.00 59.91 215 THR A N 1
ATOM 1852 C CA . THR A 1 215 ? -12.547 2.277 35.327 1.00 59.91 215 THR A CA 1
ATOM 1853 C C . THR A 1 215 ? -11.139 1.713 35.104 1.00 59.91 215 THR A C 1
ATOM 1855 O O . THR A 1 215 ? -10.418 2.189 34.230 1.00 59.91 215 THR A O 1
ATOM 1858 N N . PRO A 1 216 ? -10.708 0.691 35.864 1.00 60.00 216 PRO A N 1
ATOM 1859 C CA . PRO A 1 216 ? -9.316 0.228 35.924 1.00 60.00 216 PRO A CA 1
ATOM 1860 C C . PRO A 1 216 ? -8.873 -0.630 34.723 1.00 60.00 216 PRO A C 1
ATOM 1862 O O . PRO A 1 216 ? -7.993 -1.485 34.845 1.00 60.00 216 PRO A O 1
ATOM 1865 N N . ASN A 1 217 ? -9.445 -0.427 33.534 1.00 57.84 217 ASN A N 1
ATOM 1866 C CA . ASN A 1 217 ? -9.108 -1.221 32.353 1.00 57.84 217 ASN A CA 1
ATOM 1867 C C . ASN A 1 217 ? -7.822 -0.718 31.672 1.00 57.84 217 ASN A C 1
ATOM 1869 O O . ASN A 1 217 ? -7.832 -0.312 30.508 1.00 57.84 217 ASN A O 1
ATOM 1873 N N . LYS A 1 218 ? -6.688 -0.858 32.376 1.00 68.81 218 LYS A N 1
ATOM 1874 C CA . LYS A 1 218 ? -5.323 -0.505 31.929 1.00 68.81 218 LYS A CA 1
ATOM 1875 C C . LYS A 1 218 ? -4.960 -1.038 30.538 1.00 68.81 218 LYS A C 1
ATOM 1877 O O . LYS A 1 218 ? -4.071 -0.503 29.889 1.00 68.81 218 LYS A O 1
ATOM 1882 N N . PHE A 1 219 ? -5.587 -2.119 30.075 1.00 58.53 219 PHE A N 1
ATOM 1883 C CA . PHE A 1 219 ? -5.252 -2.740 28.794 1.00 58.53 219 PHE A CA 1
ATOM 1884 C C . PHE A 1 219 ? -6.001 -2.140 27.588 1.00 58.53 219 PHE A C 1
ATOM 1886 O O . PHE A 1 219 ? -5.432 -2.104 26.504 1.00 58.53 219 PHE A O 1
ATOM 1893 N N . ILE A 1 220 ? -7.228 -1.622 27.759 1.00 60.34 220 ILE A N 1
ATOM 1894 C CA . ILE A 1 220 ? -7.955 -0.910 26.680 1.00 60.34 220 ILE A CA 1
ATOM 1895 C C . ILE A 1 220 ? -7.172 0.311 26.272 1.00 60.34 220 ILE A C 1
ATOM 1897 O O . ILE A 1 220 ? -6.927 0.539 25.092 1.00 60.34 220 ILE A O 1
ATOM 1901 N N . GLU A 1 221 ? -6.769 1.065 27.288 1.00 68.75 221 GLU A N 1
ATOM 1902 C CA . GLU A 1 221 ? -5.917 2.216 27.116 1.00 68.75 221 GLU A CA 1
ATOM 1903 C C . GLU A 1 221 ? -4.662 1.773 26.376 1.00 68.75 221 GLU A C 1
ATOM 1905 O O . GLU A 1 221 ? -4.417 2.290 25.296 1.00 68.75 221 GLU A O 1
ATOM 1910 N N . LYS A 1 222 ? -3.934 0.748 26.842 1.00 69.06 222 LYS A N 1
ATOM 1911 C CA . LYS A 1 222 ? -2.728 0.244 26.153 1.00 69.06 222 LYS A CA 1
ATOM 1912 C C . LYS A 1 222 ? -2.955 -0.156 24.689 1.00 69.06 222 LYS A C 1
ATOM 1914 O O . LYS A 1 222 ? -2.139 0.192 23.847 1.00 69.06 222 LYS A O 1
ATOM 1919 N N . LEU A 1 223 ? -4.036 -0.859 24.353 1.00 63.62 223 LEU A N 1
ATOM 1920 C CA . LEU A 1 223 ? -4.319 -1.248 22.964 1.00 63.62 223 LEU A CA 1
ATOM 1921 C C . LEU A 1 223 ? -4.648 -0.039 22.088 1.00 63.62 223 LEU A C 1
ATOM 1923 O O . LEU A 1 223 ? -4.258 0.032 20.924 1.00 63.62 223 LEU A O 1
ATOM 1927 N N . LYS A 1 224 ? -5.336 0.935 22.670 1.00 68.62 224 LYS A N 1
ATOM 1928 C CA . LYS A 1 224 ? -5.636 2.204 22.028 1.00 68.62 224 LYS A CA 1
ATOM 1929 C C . LYS A 1 224 ? -4.362 3.017 21.791 1.00 68.62 224 LYS A C 1
ATOM 1931 O O . LYS A 1 224 ? -4.153 3.468 20.668 1.00 68.62 224 LYS A O 1
ATOM 1936 N N . TRP A 1 225 ? -3.472 3.078 22.786 1.00 74.62 225 TRP A N 1
ATOM 1937 C CA . TRP A 1 225 ? -2.118 3.614 22.648 1.00 74.62 225 TRP A CA 1
ATOM 1938 C C . TRP A 1 225 ? -1.373 2.922 21.503 1.00 74.62 225 TRP A C 1
ATOM 1940 O O . TRP A 1 225 ? -0.797 3.618 20.683 1.00 74.62 225 TRP A O 1
ATOM 1950 N N . ILE A 1 226 ? -1.451 1.592 21.366 1.00 72.81 226 ILE A N 1
ATOM 1951 C CA . ILE A 1 226 ? -0.817 0.867 20.247 1.00 72.81 226 ILE A CA 1
ATOM 1952 C C . ILE A 1 226 ? -1.413 1.286 18.890 1.00 72.81 226 ILE A C 1
ATOM 1954 O O . ILE A 1 226 ? -0.675 1.524 17.934 1.00 72.81 226 ILE A O 1
ATOM 1958 N N . SER A 1 227 ? -2.738 1.436 18.803 1.00 74.19 227 SER A N 1
ATOM 1959 C CA . SER A 1 227 ? -3.403 1.842 17.558 1.00 74.19 227 SER A CA 1
ATOM 1960 C C . SER A 1 227 ? -3.114 3.287 17.140 1.00 74.19 227 SER A C 1
ATOM 1962 O O . SER A 1 227 ? -2.960 3.557 15.949 1.00 74.19 227 SER A O 1
ATOM 1964 N N . GLU A 1 228 ? -3.017 4.202 18.108 1.00 82.38 228 GLU A N 1
ATOM 1965 C CA . GLU A 1 228 ? -2.639 5.602 17.896 1.00 82.38 228 GLU A CA 1
ATOM 1966 C C . GLU A 1 228 ? -1.147 5.717 17.577 1.00 82.38 228 GLU A C 1
ATOM 1968 O O . GLU A 1 228 ? -0.768 6.433 16.651 1.00 82.38 228 GLU A O 1
ATOM 1973 N N . TYR A 1 229 ? -0.311 4.953 18.288 1.00 85.50 229 TYR A N 1
ATOM 1974 C CA . TYR A 1 229 ? 1.131 4.892 18.078 1.00 85.50 229 TYR A CA 1
ATOM 1975 C C . TYR A 1 229 ? 1.469 4.498 16.647 1.00 85.50 229 TYR A C 1
ATOM 1977 O O . TYR A 1 229 ? 2.342 5.111 16.048 1.00 85.50 229 TYR A O 1
ATOM 1985 N N . ARG A 1 230 ? 0.735 3.550 16.054 1.00 87.38 230 ARG A N 1
ATOM 1986 C CA . ARG A 1 230 ? 0.907 3.215 14.638 1.00 87.38 230 ARG A CA 1
ATOM 1987 C C . ARG A 1 230 ? 0.682 4.417 13.717 1.00 87.38 230 ARG A C 1
ATOM 1989 O O . ARG A 1 230 ? 1.462 4.606 12.795 1.00 87.38 230 ARG A O 1
ATOM 1996 N N . ILE A 1 231 ? -0.376 5.204 13.930 1.00 90.94 231 ILE A N 1
ATOM 1997 C CA . ILE A 1 231 ? -0.664 6.361 13.061 1.00 90.94 231 ILE A CA 1
ATOM 1998 C C . ILE A 1 231 ? 0.431 7.422 13.243 1.00 90.94 231 ILE A C 1
ATOM 2000 O O . ILE A 1 231 ? 0.919 7.985 12.272 1.00 90.94 231 ILE A O 1
ATOM 2004 N N . ILE A 1 232 ? 0.896 7.632 14.477 1.00 90.75 232 ILE A N 1
ATOM 2005 C CA . ILE A 1 232 ? 2.034 8.518 14.761 1.00 90.75 232 ILE A CA 1
ATOM 2006 C C . ILE A 1 232 ? 3.316 8.007 14.083 1.00 90.75 232 ILE A C 1
ATOM 2008 O O . ILE A 1 232 ? 4.031 8.792 13.465 1.00 90.75 232 ILE A O 1
ATOM 2012 N N . ALA A 1 233 ? 3.590 6.702 14.147 1.00 90.38 233 ALA A N 1
ATOM 2013 C CA . ALA A 1 233 ? 4.725 6.079 13.474 1.00 90.38 233 ALA A CA 1
ATOM 2014 C C . ALA A 1 233 ? 4.634 6.243 11.946 1.00 90.38 233 ALA A C 1
ATOM 2016 O O . ALA A 1 233 ? 5.629 6.616 11.333 1.00 90.38 233 ALA A O 1
ATOM 2017 N N . SER A 1 234 ? 3.445 6.062 11.352 1.00 91.50 234 SER A N 1
ATOM 2018 C CA . SER A 1 234 ? 3.179 6.321 9.924 1.00 91.50 234 SER A CA 1
ATOM 2019 C C . SER A 1 234 ? 3.492 7.769 9.538 1.00 91.50 234 SER A C 1
ATOM 2021 O O . SER A 1 234 ? 4.159 8.006 8.531 1.00 91.50 234 SER A O 1
ATOM 2023 N N . ILE A 1 235 ? 3.099 8.747 10.363 1.00 93.12 235 ILE A N 1
ATOM 2024 C CA . ILE A 1 235 ? 3.404 10.167 10.128 1.00 93.12 235 ILE A CA 1
ATOM 2025 C C . ILE A 1 235 ? 4.915 10.426 10.179 1.00 93.12 235 ILE A C 1
ATOM 2027 O O . ILE A 1 235 ? 5.450 11.061 9.272 1.00 93.12 235 ILE A O 1
ATOM 2031 N N . ILE A 1 236 ? 5.617 9.925 11.205 1.00 92.75 236 ILE A N 1
ATOM 2032 C CA . ILE A 1 236 ? 7.079 10.085 11.341 1.00 92.75 236 ILE A CA 1
ATOM 2033 C C . ILE A 1 236 ? 7.794 9.496 10.121 1.00 92.75 236 ILE A C 1
ATOM 2035 O O . ILE A 1 236 ? 8.642 10.146 9.513 1.00 92.75 236 ILE A O 1
ATOM 2039 N N . ILE A 1 237 ? 7.404 8.286 9.729 1.00 90.12 237 ILE A N 1
ATOM 2040 C CA . ILE A 1 237 ? 7.915 7.600 8.544 1.00 90.12 237 ILE A CA 1
ATOM 2041 C C . ILE A 1 237 ? 7.640 8.405 7.268 1.00 90.12 237 ILE A C 1
ATOM 2043 O O . ILE A 1 237 ? 8.519 8.532 6.418 1.00 90.12 237 ILE A O 1
ATOM 2047 N N . SER A 1 238 ? 6.445 8.983 7.138 1.00 91.75 238 SER A N 1
ATOM 2048 C CA . SER A 1 238 ? 6.073 9.793 5.974 1.00 91.75 238 SER A CA 1
ATOM 2049 C C . SER A 1 238 ? 6.937 11.053 5.866 1.00 91.75 238 SER A C 1
ATOM 2051 O O . SER A 1 238 ? 7.372 11.402 4.771 1.00 91.75 238 SER A O 1
ATOM 2053 N N . PHE A 1 239 ? 7.265 11.705 6.986 1.00 93.12 239 PHE A N 1
ATOM 2054 C CA . PHE A 1 239 ? 8.206 12.832 6.989 1.00 93.12 239 PHE A CA 1
ATOM 2055 C C . PHE A 1 239 ? 9.615 12.420 6.549 1.00 93.12 239 PHE A C 1
ATOM 2057 O O . PHE A 1 239 ? 10.234 13.123 5.749 1.00 93.12 239 PHE A O 1
ATOM 2064 N N . ILE A 1 240 ? 10.100 11.266 7.018 1.00 91.12 240 ILE A N 1
ATOM 2065 C CA . ILE A 1 240 ? 11.390 10.707 6.591 1.00 91.12 240 ILE A CA 1
ATOM 2066 C C . ILE A 1 240 ? 11.384 10.443 5.076 1.00 91.12 240 ILE A C 1
ATOM 2068 O O . ILE A 1 240 ? 12.333 10.800 4.381 1.00 91.12 240 ILE A O 1
ATOM 2072 N N . LEU A 1 241 ? 10.298 9.889 4.531 1.00 89.56 241 LEU A N 1
ATOM 2073 C CA . LEU A 1 241 ? 10.154 9.672 3.088 1.00 89.56 241 LEU A CA 1
ATOM 2074 C C . LEU A 1 241 ? 10.159 10.958 2.278 1.00 89.56 241 LEU A C 1
ATOM 2076 O O . LEU A 1 241 ? 10.818 11.019 1.244 1.00 89.56 241 LEU A O 1
ATOM 2080 N N . ILE A 1 242 ? 9.429 11.976 2.733 1.00 92.56 242 ILE A N 1
ATOM 2081 C CA . ILE A 1 242 ? 9.407 13.279 2.066 1.00 92.56 242 ILE A CA 1
ATOM 2082 C C . ILE A 1 242 ? 10.825 13.842 1.979 1.00 92.56 242 ILE A C 1
ATOM 2084 O O . ILE A 1 242 ? 11.216 14.322 0.918 1.00 92.56 242 ILE A O 1
ATOM 2088 N N . PHE A 1 243 ? 11.613 13.721 3.049 1.00 92.19 243 PHE A N 1
ATOM 2089 C CA . PHE A 1 243 ? 13.013 14.136 3.050 1.00 92.19 243 PHE A CA 1
ATOM 2090 C C . PHE A 1 243 ? 13.843 13.385 1.994 1.00 92.19 243 PHE A C 1
ATOM 2092 O O . PHE A 1 243 ? 14.508 14.020 1.174 1.00 92.19 243 PHE A O 1
ATOM 2099 N N . PHE A 1 244 ? 13.748 12.053 1.932 1.00 89.56 244 PHE A N 1
ATOM 2100 C CA . PHE A 1 244 ? 14.467 11.262 0.923 1.00 89.56 244 PHE A CA 1
ATOM 2101 C C . PHE A 1 244 ? 14.024 11.569 -0.512 1.00 89.56 244 PHE A C 1
ATOM 2103 O O . PHE A 1 244 ? 14.861 11.678 -1.409 1.00 89.56 244 PHE A O 1
ATOM 2110 N N . TYR A 1 245 ? 12.724 11.747 -0.752 1.00 89.00 245 TYR A N 1
ATOM 2111 C CA . TYR A 1 245 ? 12.222 12.112 -2.074 1.00 89.00 245 TYR A CA 1
ATOM 2112 C C . TYR A 1 245 ? 12.612 13.531 -2.482 1.00 89.00 245 TYR A C 1
ATOM 2114 O O . TYR A 1 245 ? 12.880 13.756 -3.660 1.00 89.00 245 TYR A O 1
ATOM 2122 N N . ALA A 1 246 ? 12.697 14.469 -1.538 1.00 90.81 246 ALA A N 1
ATOM 2123 C CA . ALA A 1 246 ? 13.200 15.811 -1.803 1.00 90.81 246 ALA A CA 1
ATOM 2124 C C . ALA A 1 246 ? 14.681 15.781 -2.213 1.00 90.81 246 ALA A C 1
ATOM 2126 O O . ALA A 1 246 ? 15.040 16.391 -3.218 1.00 90.81 246 ALA A O 1
ATOM 2127 N N . ILE A 1 247 ? 15.523 15.011 -1.507 1.00 89.44 247 ILE A N 1
ATOM 2128 C CA . ILE A 1 247 ? 16.930 14.804 -1.897 1.00 89.44 247 ILE A CA 1
ATOM 2129 C C . ILE A 1 247 ? 17.010 14.193 -3.295 1.00 89.44 247 ILE A C 1
ATOM 2131 O O . ILE A 1 247 ? 17.734 14.707 -4.143 1.00 89.44 247 ILE A O 1
ATOM 2135 N N . LYS A 1 248 ? 16.237 13.133 -3.558 1.00 85.88 248 LYS A N 1
ATOM 2136 C CA . LYS A 1 248 ? 16.199 12.484 -4.873 1.00 85.88 248 LYS A CA 1
ATOM 2137 C C . LYS A 1 248 ? 15.788 13.459 -5.977 1.00 85.88 248 LYS A C 1
ATOM 2139 O O . LYS A 1 248 ? 16.395 13.466 -7.041 1.00 85.88 248 LYS A O 1
ATOM 2144 N N . TYR A 1 249 ? 14.767 14.276 -5.732 1.00 88.50 249 TYR A N 1
ATOM 2145 C CA . TYR A 1 249 ? 14.314 15.291 -6.678 1.00 88.50 249 TYR A CA 1
ATOM 2146 C C . TYR A 1 249 ? 15.426 16.300 -6.994 1.00 88.50 249 TYR A C 1
ATOM 2148 O O . TYR A 1 249 ? 15.685 16.568 -8.163 1.00 88.50 249 TYR A O 1
ATOM 2156 N N . ILE A 1 250 ? 16.120 16.810 -5.970 1.00 89.88 250 ILE A N 1
ATOM 2157 C CA . ILE A 1 250 ? 17.250 17.734 -6.143 1.00 89.88 250 ILE A CA 1
ATOM 2158 C C . ILE A 1 250 ? 18.391 17.055 -6.913 1.00 89.88 250 ILE A C 1
ATOM 2160 O O . ILE A 1 250 ? 18.937 17.651 -7.836 1.00 89.88 250 ILE A O 1
ATOM 2164 N N . ALA A 1 251 ? 18.718 15.803 -6.584 1.00 86.38 251 ALA A N 1
ATOM 2165 C CA . ALA A 1 251 ? 19.758 15.040 -7.267 1.00 86.38 251 ALA A CA 1
ATOM 2166 C C . ALA A 1 251 ? 19.441 14.843 -8.757 1.00 86.38 251 ALA A C 1
ATOM 2168 O O . ALA A 1 251 ? 20.294 15.130 -9.586 1.00 86.38 251 ALA A O 1
ATOM 2169 N N . LEU A 1 252 ? 18.208 14.451 -9.102 1.00 84.75 252 LEU A N 1
ATOM 2170 C CA . LEU A 1 252 ? 17.744 14.337 -10.495 1.00 84.75 252 LEU A CA 1
ATOM 2171 C C . LEU A 1 252 ? 17.710 15.683 -11.228 1.00 84.75 252 LEU A C 1
ATOM 2173 O O . LEU A 1 252 ? 17.839 15.734 -12.447 1.00 84.75 252 LEU A O 1
ATOM 2177 N N . PHE A 1 253 ? 17.501 16.780 -10.500 1.00 85.88 253 PHE A N 1
ATOM 2178 C CA . PHE A 1 253 ? 17.494 18.117 -11.080 1.00 85.88 253 PHE A CA 1
ATOM 2179 C C . PHE A 1 253 ? 18.912 18.624 -11.391 1.00 85.88 253 PHE A C 1
ATOM 2181 O O . PHE A 1 253 ? 19.112 19.300 -12.400 1.00 85.88 253 PHE A O 1
ATOM 2188 N N . ILE A 1 254 ? 19.890 18.305 -10.534 1.00 86.56 254 ILE A N 1
ATOM 2189 C CA . ILE A 1 254 ? 21.291 18.733 -10.673 1.00 86.56 254 ILE A CA 1
ATOM 2190 C C . ILE A 1 254 ? 22.067 17.795 -11.608 1.00 86.56 254 ILE A C 1
ATOM 2192 O O . ILE A 1 254 ? 22.690 18.256 -12.567 1.00 86.56 254 ILE A O 1
ATOM 2196 N N . ASN A 1 255 ? 22.029 16.489 -11.339 1.00 76.12 255 ASN A N 1
ATOM 2197 C CA . ASN A 1 255 ? 22.753 15.476 -12.097 1.00 76.12 255 ASN A CA 1
ATOM 2198 C C . ASN A 1 255 ? 21.877 14.997 -13.250 1.00 76.12 255 ASN A C 1
ATOM 2200 O O . ASN A 1 255 ? 20.878 14.311 -13.053 1.00 76.12 255 ASN A O 1
ATOM 2204 N N . LYS A 1 256 ? 22.264 15.367 -14.472 1.00 65.94 256 LYS A N 1
ATOM 2205 C CA . LYS A 1 256 ? 21.549 14.981 -15.694 1.00 65.94 256 LYS A CA 1
ATOM 2206 C C . LYS A 1 256 ? 21.769 13.521 -16.103 1.00 65.94 256 LYS A C 1
ATOM 2208 O O . LYS A 1 256 ? 21.102 13.100 -17.041 1.00 65.94 256 LYS A O 1
ATOM 2213 N N . SER A 1 257 ? 22.659 12.765 -15.453 1.00 67.62 257 SER A N 1
ATOM 2214 C CA . SER A 1 257 ? 22.905 11.370 -15.827 1.00 67.62 257 SER A CA 1
ATOM 2215 C C . SER A 1 257 ? 22.090 10.378 -14.987 1.00 67.62 257 SER A C 1
ATOM 2217 O O . SER A 1 257 ? 22.172 10.346 -13.758 1.00 67.62 257 SER A O 1
ATOM 2219 N N . VAL A 1 258 ? 21.288 9.544 -15.659 1.00 63.84 258 VAL A N 1
ATOM 2220 C CA . VAL A 1 258 ? 20.431 8.509 -15.034 1.00 63.84 258 VAL A CA 1
ATOM 2221 C C . VAL A 1 258 ? 21.257 7.290 -14.620 1.00 63.84 258 VAL A C 1
ATOM 2223 O O . VAL A 1 258 ? 20.922 6.606 -13.650 1.00 63.84 258 VAL A O 1
ATOM 2226 N N . ALA A 1 259 ? 22.335 7.016 -15.360 1.00 60.09 259 ALA A N 1
ATOM 2227 C CA . ALA A 1 259 ? 23.107 5.780 -15.267 1.00 60.09 259 ALA A CA 1
ATOM 2228 C C . ALA A 1 259 ? 23.746 5.553 -13.885 1.00 60.09 259 ALA A C 1
ATOM 2230 O O . ALA A 1 259 ? 23.790 4.419 -13.416 1.00 60.09 259 ALA A O 1
ATOM 2231 N N . GLU A 1 260 ? 24.158 6.618 -13.193 1.00 57.56 260 GLU A N 1
ATOM 2232 C CA . GLU A 1 260 ? 24.810 6.532 -11.876 1.00 57.56 260 GLU A CA 1
ATOM 2233 C C . GLU A 1 260 ? 23.815 6.457 -10.704 1.00 57.56 260 GLU A C 1
ATOM 2235 O O . GLU A 1 260 ? 24.187 6.117 -9.584 1.00 57.56 260 GLU A O 1
ATOM 2240 N N . MET A 1 261 ? 22.527 6.735 -10.942 1.00 57.19 261 MET A N 1
ATOM 2241 C CA . MET A 1 261 ? 21.484 6.718 -9.904 1.00 57.19 261 MET A CA 1
ATOM 2242 C C . MET A 1 261 ? 20.658 5.426 -9.885 1.00 57.19 261 MET A C 1
ATOM 2244 O O . MET A 1 261 ? 19.696 5.323 -9.117 1.00 57.19 261 MET A O 1
ATOM 2248 N N . LYS A 1 262 ? 21.047 4.429 -10.691 1.00 53.28 262 LYS A N 1
ATOM 2249 C CA . LYS A 1 262 ? 20.331 3.156 -10.850 1.00 53.28 262 LYS A CA 1
ATOM 2250 C C . LYS A 1 262 ? 20.338 2.275 -9.586 1.00 53.28 262 LYS A C 1
ATOM 2252 O O . LYS A 1 262 ? 19.485 1.409 -9.457 1.00 53.28 262 LYS A O 1
ATOM 2257 N N . ASP A 1 263 ? 21.226 2.550 -8.631 1.00 51.81 263 ASP A N 1
ATOM 2258 C CA . ASP A 1 263 ? 21.281 1.857 -7.332 1.00 51.81 263 ASP A CA 1
ATOM 2259 C C . ASP A 1 263 ? 20.710 2.697 -6.172 1.00 51.81 263 ASP A C 1
ATOM 2261 O O . ASP A 1 263 ? 20.467 2.187 -5.080 1.00 51.81 263 ASP A O 1
ATOM 2265 N N . ILE A 1 264 ? 20.400 3.980 -6.404 1.00 50.00 264 ILE A N 1
ATOM 2266 C CA . ILE A 1 264 ? 19.778 4.883 -5.415 1.00 50.00 264 ILE A CA 1
ATOM 2267 C C . ILE A 1 264 ? 18.260 4.932 -5.651 1.00 50.00 264 ILE A C 1
ATOM 2269 O O . ILE A 1 264 ? 17.598 5.975 -5.580 1.00 50.00 264 ILE A O 1
ATOM 2273 N N . TYR A 1 265 ? 17.650 3.794 -5.980 1.00 52.94 265 TYR A N 1
ATOM 2274 C CA . TYR A 1 265 ? 16.202 3.739 -6.079 1.00 52.94 265 TYR A CA 1
ATOM 2275 C C . TYR A 1 265 ? 15.614 3.598 -4.681 1.00 52.94 265 TYR A C 1
ATOM 2277 O O . TYR A 1 265 ? 15.514 2.513 -4.122 1.00 52.94 265 TYR A O 1
ATOM 2285 N N . GLY A 1 266 ? 15.078 4.702 -4.155 1.00 57.94 266 GLY A N 1
ATOM 2286 C CA . GLY A 1 266 ? 14.170 4.710 -2.998 1.00 57.94 266 GLY A CA 1
ATOM 2287 C C . GLY A 1 266 ? 12.886 3.874 -3.171 1.00 57.94 266 GLY A C 1
ATOM 2288 O O . GLY A 1 266 ? 11.933 4.074 -2.421 1.00 57.94 266 GLY A O 1
ATOM 2289 N N . TYR A 1 267 ? 12.834 2.975 -4.161 1.00 67.56 267 TYR A N 1
ATOM 2290 C CA . TYR A 1 267 ? 11.830 1.931 -4.306 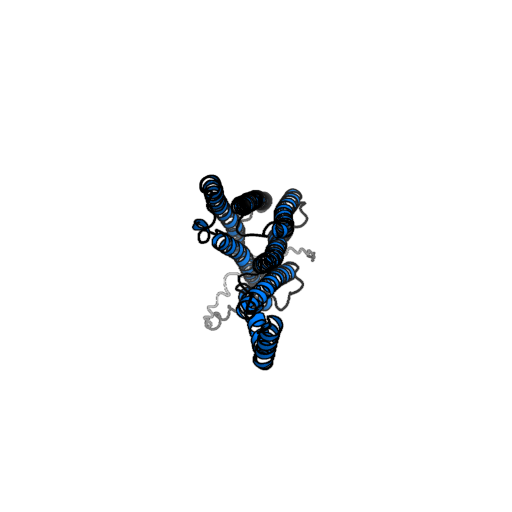1.00 67.56 267 TYR A CA 1
ATOM 2291 C C . TYR A 1 267 ? 11.882 0.970 -3.112 1.00 67.56 267 TYR A C 1
ATOM 2293 O O . TYR A 1 267 ? 10.843 0.744 -2.499 1.00 67.56 267 TYR A O 1
ATOM 2301 N N . ASP A 1 268 ? 13.074 0.529 -2.697 1.00 76.81 268 ASP A N 1
ATOM 2302 C CA . ASP A 1 268 ? 13.234 -0.398 -1.566 1.00 76.81 268 ASP A CA 1
ATOM 2303 C C . ASP A 1 268 ? 12.804 0.242 -0.244 1.00 76.81 268 ASP A C 1
ATOM 2305 O O . ASP A 1 268 ? 12.080 -0.357 0.551 1.00 76.81 268 ASP A O 1
ATOM 2309 N N . ILE A 1 269 ? 13.180 1.509 -0.032 1.00 79.75 269 ILE A N 1
ATOM 2310 C CA . ILE A 1 269 ? 12.756 2.279 1.144 1.00 79.75 269 ILE A CA 1
ATOM 2311 C C . ILE A 1 269 ? 11.234 2.460 1.123 1.00 79.75 269 ILE A C 1
ATOM 2313 O O . ILE A 1 269 ? 10.569 2.229 2.130 1.00 79.75 269 ILE A O 1
ATOM 2317 N N . ARG A 1 270 ? 10.650 2.827 -0.025 1.00 84.19 270 ARG A N 1
ATOM 2318 C CA . ARG A 1 270 ? 9.194 2.957 -0.174 1.00 84.19 270 ARG A CA 1
ATOM 2319 C C . ARG A 1 270 ? 8.483 1.642 0.139 1.00 84.19 270 ARG A C 1
ATOM 2321 O O . ARG A 1 270 ? 7.517 1.641 0.899 1.00 84.19 270 ARG A O 1
ATOM 2328 N N . GLU A 1 271 ? 8.949 0.541 -0.442 1.00 85.50 271 GLU A N 1
ATOM 2329 C CA . GLU A 1 271 ? 8.375 -0.788 -0.256 1.00 85.50 271 GLU A CA 1
ATOM 2330 C C . GLU A 1 271 ? 8.462 -1.229 1.207 1.00 85.50 271 GLU A C 1
ATOM 2332 O O . GLU A 1 271 ? 7.456 -1.656 1.773 1.00 85.50 271 GLU A O 1
ATOM 2337 N N . ALA A 1 272 ? 9.614 -1.043 1.858 1.00 86.38 272 ALA A N 1
ATOM 2338 C CA . ALA A 1 272 ? 9.791 -1.358 3.272 1.00 86.38 272 ALA A CA 1
ATOM 2339 C C . ALA A 1 272 ? 8.781 -0.615 4.164 1.00 86.38 272 ALA A C 1
ATOM 2341 O O . ALA A 1 272 ? 8.247 -1.182 5.118 1.00 86.38 272 ALA A O 1
ATOM 2342 N N . LEU A 1 273 ? 8.472 0.639 3.836 1.00 83.06 273 LEU A N 1
ATOM 2343 C CA . LEU A 1 273 ? 7.576 1.484 4.628 1.00 83.06 273 LEU A CA 1
ATOM 2344 C C . LEU A 1 273 ? 6.095 1.200 4.370 1.00 83.06 273 LEU A C 1
ATOM 2346 O O . LEU A 1 273 ? 5.289 1.166 5.301 1.00 83.06 273 LEU A O 1
ATOM 2350 N N . ILE A 1 274 ? 5.742 0.912 3.122 1.00 86.06 274 ILE A N 1
ATOM 2351 C CA . ILE A 1 274 ? 4.451 0.320 2.750 1.00 86.06 274 ILE A CA 1
ATOM 2352 C C . ILE A 1 274 ? 4.242 -0.965 3.543 1.00 86.06 274 ILE A C 1
ATOM 2354 O O . ILE A 1 274 ? 3.215 -1.143 4.200 1.00 86.06 274 ILE A O 1
ATOM 2358 N N . TYR A 1 275 ? 5.246 -1.841 3.550 1.00 91.12 275 TYR A N 1
ATOM 2359 C CA . TYR A 1 275 ? 5.181 -3.094 4.284 1.00 91.12 275 TYR A CA 1
ATOM 2360 C C . TYR A 1 275 ? 5.028 -2.860 5.777 1.00 91.12 275 TYR A C 1
ATOM 2362 O O . TYR A 1 275 ? 4.165 -3.490 6.383 1.00 91.12 275 TYR A O 1
ATOM 2370 N N . PHE A 1 276 ? 5.773 -1.916 6.354 1.00 90.81 276 PHE A N 1
ATOM 2371 C CA . PHE A 1 276 ? 5.613 -1.506 7.744 1.00 90.81 276 PHE A CA 1
ATOM 2372 C C . PHE A 1 276 ? 4.153 -1.145 8.053 1.00 90.81 276 PHE A C 1
ATOM 2374 O O . PHE A 1 276 ? 3.524 -1.802 8.885 1.00 90.81 276 PHE A O 1
ATOM 2381 N N . ASN A 1 277 ? 3.573 -0.177 7.337 1.00 90.88 277 ASN A N 1
ATOM 2382 C CA . ASN A 1 277 ? 2.201 0.282 7.577 1.00 90.88 277 ASN A CA 1
ATOM 2383 C C . ASN A 1 277 ? 1.177 -0.856 7.474 1.00 90.88 277 ASN A C 1
ATOM 2385 O O . ASN A 1 277 ? 0.255 -0.954 8.294 1.00 90.88 277 ASN A O 1
ATOM 2389 N N . TYR A 1 278 ? 1.370 -1.763 6.518 1.00 93.56 278 TYR A N 1
ATOM 2390 C CA . TYR A 1 278 ? 0.449 -2.867 6.299 1.00 93.56 278 TYR A CA 1
ATOM 2391 C C . TYR A 1 278 ? 0.644 -4.048 7.253 1.00 93.56 278 TYR A C 1
ATOM 2393 O O . TYR A 1 278 ? -0.360 -4.622 7.677 1.00 93.56 278 TYR A O 1
ATOM 2401 N N . TYR A 1 279 ? 1.862 -4.359 7.712 1.00 95.25 279 TYR A N 1
ATOM 2402 C CA . TYR A 1 279 ? 2.071 -5.310 8.815 1.00 95.25 279 TYR A CA 1
ATOM 2403 C C . TYR A 1 279 ? 1.311 -4.877 10.061 1.00 95.25 279 TYR A C 1
ATOM 2405 O O . TYR A 1 279 ? 0.642 -5.690 10.705 1.00 95.25 279 TYR A O 1
ATOM 2413 N N . PHE A 1 280 ? 1.340 -3.580 10.367 1.00 91.94 280 PHE A N 1
ATOM 2414 C CA . PHE A 1 280 ? 0.605 -3.065 11.507 1.00 91.94 280 PHE A CA 1
ATOM 2415 C C . PHE A 1 280 ? -0.918 -3.217 11.373 1.00 91.94 280 PHE A C 1
ATOM 2417 O O . PHE A 1 280 ? -1.588 -3.343 12.397 1.00 91.94 280 PHE A O 1
ATOM 2424 N N . MET A 1 281 ? -1.488 -3.278 10.160 1.00 93.62 281 MET A N 1
ATOM 2425 C CA . MET A 1 281 ? -2.910 -3.621 9.994 1.00 93.62 281 MET A CA 1
ATOM 2426 C C . MET A 1 281 ? -3.218 -5.031 10.513 1.00 93.62 281 MET A C 1
ATOM 2428 O O . MET A 1 281 ? -4.207 -5.223 11.222 1.00 93.62 281 MET A O 1
ATOM 2432 N N . TYR A 1 282 ? -2.366 -6.014 10.202 1.00 95.56 282 TYR A N 1
ATOM 2433 C CA . TYR A 1 282 ? -2.533 -7.387 10.687 1.00 95.56 282 TYR A CA 1
ATOM 2434 C C . TYR A 1 282 ? -2.309 -7.482 12.197 1.00 95.56 282 TYR A C 1
ATOM 2436 O O . TYR A 1 282 ? -3.140 -8.061 12.902 1.00 95.56 282 TYR A O 1
ATOM 2444 N N . ILE A 1 283 ? -1.233 -6.866 12.703 1.00 92.94 283 ILE A N 1
ATOM 2445 C CA . ILE A 1 283 ? -0.921 -6.815 14.141 1.00 92.94 283 ILE A CA 1
ATOM 2446 C C . ILE A 1 283 ? -2.099 -6.216 14.913 1.00 92.94 283 ILE A C 1
ATOM 2448 O O . ILE A 1 283 ? -2.529 -6.773 15.922 1.00 92.94 283 ILE A O 1
ATOM 2452 N N . ASP A 1 284 ? -2.691 -5.135 14.411 1.00 90.44 284 ASP A N 1
ATOM 2453 C CA . ASP A 1 284 ? -3.866 -4.526 15.026 1.00 90.44 284 ASP A CA 1
ATOM 2454 C C . ASP A 1 284 ? -5.058 -5.482 15.134 1.00 90.44 284 ASP A C 1
ATOM 2456 O O . ASP A 1 284 ? -5.729 -5.507 16.167 1.00 90.44 284 ASP A O 1
ATOM 2460 N N . GLN A 1 285 ? -5.338 -6.275 14.095 1.00 92.69 285 GLN A N 1
ATOM 2461 C CA . GLN A 1 285 ? -6.434 -7.248 14.139 1.00 92.69 285 GLN A CA 1
ATOM 2462 C C . GLN A 1 285 ? -6.165 -8.381 15.130 1.00 92.69 285 GLN A C 1
ATOM 2464 O O . GLN A 1 285 ? -7.086 -8.819 15.827 1.00 92.69 285 GLN A O 1
ATOM 2469 N N . ILE A 1 286 ? -4.913 -8.825 15.229 1.00 92.56 286 ILE A N 1
ATOM 2470 C CA . ILE A 1 286 ? -4.478 -9.830 16.203 1.00 92.56 286 ILE A CA 1
ATOM 2471 C C . ILE A 1 286 ? -4.673 -9.293 17.626 1.00 92.56 286 ILE A C 1
ATOM 2473 O O . ILE A 1 286 ? -5.347 -9.923 18.445 1.00 92.56 286 ILE A O 1
ATOM 2477 N N . LEU A 1 287 ? -4.163 -8.091 17.908 1.00 89.25 287 LEU A N 1
ATOM 2478 C CA . LEU A 1 287 ? -4.281 -7.450 19.218 1.00 89.25 287 LEU A CA 1
ATOM 2479 C C . LEU A 1 287 ? -5.744 -7.212 19.606 1.00 89.25 287 LEU A C 1
ATOM 2481 O O . LEU A 1 287 ? -6.147 -7.518 20.732 1.00 89.25 287 LEU A O 1
ATOM 2485 N N . LEU A 1 288 ? -6.563 -6.716 18.671 1.00 87.31 288 LEU A N 1
ATOM 2486 C CA . LEU A 1 288 ? -7.987 -6.476 18.904 1.00 87.31 288 LEU A CA 1
ATOM 2487 C C . LEU A 1 288 ? -8.731 -7.773 19.246 1.00 87.31 288 LEU A C 1
ATOM 2489 O O . LEU A 1 288 ? -9.666 -7.759 20.050 1.00 87.31 288 LEU A O 1
ATOM 2493 N N . ARG A 1 289 ? -8.329 -8.905 18.659 1.00 89.06 289 ARG A N 1
ATOM 2494 C CA . ARG A 1 289 ? -8.950 -10.195 18.951 1.00 89.06 289 ARG A CA 1
ATOM 2495 C C . ARG A 1 289 ? -8.657 -10.660 20.374 1.00 89.06 289 ARG A C 1
ATOM 2497 O O . ARG A 1 289 ? -9.608 -10.945 21.103 1.00 89.06 289 ARG A O 1
ATOM 2504 N N . PHE A 1 290 ? -7.387 -10.668 20.779 1.00 87.56 290 PHE A N 1
ATOM 2505 C CA . PHE A 1 290 ? -6.992 -11.038 22.145 1.00 87.56 290 PHE A CA 1
ATOM 2506 C C . PHE A 1 290 ? -7.667 -10.161 23.198 1.00 87.56 290 PHE A C 1
ATOM 2508 O O . PHE A 1 290 ? -8.075 -10.630 24.260 1.00 87.56 290 PHE A O 1
ATOM 2515 N N . TYR A 1 291 ? -7.840 -8.885 22.874 1.00 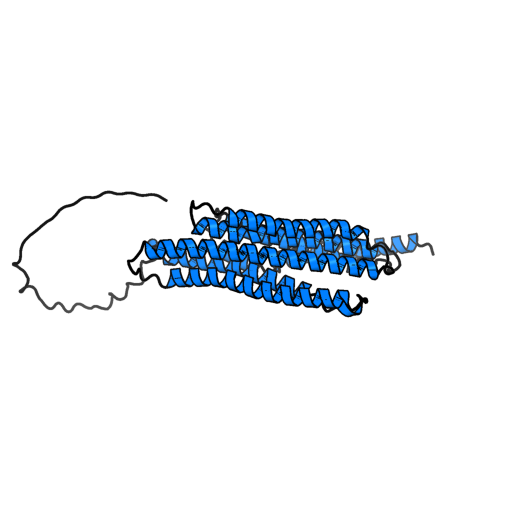83.31 291 TYR A N 1
ATOM 2516 C CA . TYR A 1 291 ? -8.540 -7.947 23.726 1.00 83.31 291 TYR A CA 1
ATOM 2517 C C . TYR A 1 291 ? -10.012 -8.308 23.960 1.00 83.31 291 TYR A C 1
ATOM 2519 O O . TYR A 1 291 ? -10.457 -8.397 25.107 1.00 83.31 291 TYR A O 1
ATOM 2527 N N . VAL A 1 292 ? -10.768 -8.524 22.879 1.00 84.25 292 VAL A N 1
ATOM 2528 C CA . VAL A 1 292 ? -12.200 -8.856 22.965 1.00 84.25 292 VAL A CA 1
ATOM 2529 C C . VAL A 1 292 ? -12.412 -10.161 23.732 1.00 84.25 292 VAL A C 1
ATOM 2531 O O . VAL A 1 292 ? -13.383 -10.286 24.472 1.00 84.25 292 VAL A O 1
ATOM 2534 N N . GLU A 1 293 ? -11.508 -11.123 23.570 1.00 85.06 293 GLU A N 1
ATOM 2535 C CA . GLU A 1 293 ? -11.578 -12.419 24.242 1.00 85.06 293 GLU A CA 1
ATOM 2536 C C . GLU A 1 293 ? -11.329 -12.307 25.749 1.00 85.06 293 GLU A C 1
ATOM 2538 O O . GLU A 1 293 ? -12.138 -12.795 26.536 1.00 85.06 293 GLU A O 1
ATOM 2543 N N . ARG A 1 294 ? -10.295 -11.560 26.160 1.00 81.44 294 ARG A N 1
ATOM 2544 C CA . ARG A 1 294 ? -9.968 -11.337 27.579 1.00 81.44 294 ARG A CA 1
ATOM 2545 C C . ARG A 1 294 ? -11.059 -10.583 28.344 1.00 81.44 294 ARG A C 1
ATOM 2547 O O . ARG A 1 294 ? -11.228 -10.790 29.544 1.00 81.44 294 ARG A O 1
ATOM 2554 N N . ASN A 1 295 ? -11.787 -9.705 27.662 1.00 76.75 295 ASN A N 1
ATOM 2555 C CA . ASN A 1 295 ? -12.858 -8.916 28.266 1.00 76.75 295 ASN A CA 1
ATOM 2556 C C . ASN A 1 295 ? -14.222 -9.607 28.254 1.00 76.75 295 ASN A C 1
ATOM 2558 O O . ASN A 1 295 ? -15.169 -9.084 28.841 1.00 76.75 295 ASN A O 1
ATOM 2562 N N . ASN A 1 296 ? -14.351 -10.763 27.607 1.00 79.00 296 ASN A N 1
ATOM 2563 C CA . ASN A 1 296 ? -15.612 -11.478 27.577 1.00 79.00 296 ASN A CA 1
ATOM 2564 C C . ASN A 1 296 ? -15.786 -12.273 28.888 1.00 79.00 296 ASN A C 1
ATOM 2566 O O . ASN A 1 296 ? -14.992 -13.178 29.156 1.00 79.00 296 ASN A O 1
ATOM 2570 N N . PRO A 1 297 ? -16.818 -11.985 29.709 1.00 71.75 297 PRO A N 1
ATOM 2571 C CA . PRO A 1 297 ? -17.008 -12.625 31.014 1.00 71.75 297 PRO A CA 1
ATOM 2572 C C . PRO A 1 297 ? -17.137 -14.152 30.923 1.00 71.75 297 PRO A C 1
ATOM 2574 O O . PRO A 1 297 ? -16.819 -14.845 31.884 1.00 71.75 297 PRO A O 1
ATOM 2577 N N . LYS A 1 298 ? -17.518 -14.684 29.752 1.00 71.56 298 LYS A N 1
ATOM 2578 C CA . LYS A 1 298 ? -17.614 -16.128 29.491 1.00 71.56 298 LYS A CA 1
ATOM 2579 C C . LYS A 1 298 ? -16.283 -16.878 29.630 1.00 71.56 298 LYS A C 1
ATOM 2581 O O . LYS A 1 298 ? -16.307 -18.064 29.924 1.00 71.56 298 LYS A O 1
ATOM 2586 N N . PHE A 1 299 ? -15.144 -16.205 29.452 1.00 61.00 299 PHE A N 1
ATOM 2587 C CA . PHE A 1 299 ? -13.808 -16.803 29.602 1.00 61.00 299 PHE A CA 1
ATOM 2588 C C . PHE A 1 299 ? -13.147 -16.475 30.947 1.00 61.00 299 PHE A C 1
ATOM 2590 O O . PHE A 1 299 ? -12.016 -16.878 31.195 1.00 61.00 299 PHE A O 1
ATOM 2597 N N . LYS A 1 300 ? -13.842 -15.762 31.843 1.00 56.97 300 LYS A N 1
ATOM 2598 C CA . LYS A 1 300 ? -13.328 -15.394 33.172 1.00 56.97 300 LYS A CA 1
ATOM 2599 C C . LYS A 1 300 ? -13.481 -16.508 34.218 1.00 56.97 300 LYS A C 1
ATOM 2601 O O . LYS A 1 300 ? -13.313 -16.252 35.406 1.00 56.97 300 LYS A O 1
ATOM 2606 N N . ILE A 1 301 ? -13.817 -17.726 33.795 1.00 54.19 301 ILE A N 1
ATOM 2607 C CA . ILE A 1 301 ? -14.147 -18.848 34.674 1.00 54.19 301 ILE A CA 1
ATOM 2608 C C . ILE A 1 301 ? -13.012 -19.880 34.628 1.00 54.19 301 ILE A C 1
ATOM 2610 O O . ILE A 1 301 ? -12.648 -20.342 33.550 1.00 54.19 301 ILE A O 1
ATOM 2614 N N . SER A 1 302 ? -12.533 -20.257 35.823 1.00 50.31 302 SER A N 1
ATOM 2615 C CA . SER A 1 302 ? -11.704 -21.433 36.175 1.00 50.31 302 SER A CA 1
ATOM 2616 C C . SER A 1 302 ? -10.198 -21.280 36.455 1.00 50.31 302 SER A C 1
ATOM 2618 O O . SER A 1 302 ? -9.484 -22.273 36.429 1.00 50.31 302 SER A O 1
ATOM 2620 N N . SER A 1 303 ? -9.694 -20.114 36.880 1.00 51.38 303 SER A N 1
ATOM 2621 C CA . SER A 1 303 ? -8.440 -20.102 37.672 1.00 51.38 303 SER A CA 1
ATOM 2622 C C . SER A 1 303 ? -8.674 -20.191 39.189 1.00 51.38 303 SER A C 1
ATOM 2624 O O . SER A 1 303 ? -7.725 -20.134 39.964 1.00 51.38 303 SER A O 1
ATOM 2626 N N . THR A 1 304 ? -9.922 -20.360 39.637 1.00 49.81 304 THR A N 1
ATOM 2627 C CA . THR A 1 304 ? -10.276 -20.486 41.059 1.00 49.81 304 THR A CA 1
ATOM 2628 C C . THR A 1 304 ? -10.409 -21.956 41.462 1.00 49.81 304 THR A C 1
ATOM 2630 O O . THR A 1 304 ? -11.477 -22.397 41.861 1.00 49.81 304 THR A O 1
ATOM 2633 N N . ASN A 1 305 ? -9.321 -22.721 41.355 1.00 49.62 305 ASN A N 1
ATOM 2634 C CA . ASN A 1 305 ? -9.168 -24.000 42.068 1.00 49.62 305 ASN A CA 1
ATOM 2635 C C . ASN A 1 305 ? -8.109 -23.909 43.184 1.00 49.62 305 ASN A C 1
ATOM 2637 O O . ASN A 1 305 ? -7.621 -24.921 43.673 1.00 49.62 305 ASN A O 1
ATOM 2641 N N . SER A 1 306 ? -7.790 -22.699 43.659 1.00 50.72 306 SER A N 1
ATOM 2642 C CA . SER A 1 306 ? -6.943 -22.505 44.846 1.00 50.72 306 SER A CA 1
ATOM 2643 C C . SER A 1 306 ? -7.686 -22.691 46.178 1.00 50.72 306 SER A C 1
ATOM 2645 O O . SER A 1 306 ? -7.075 -22.550 47.231 1.00 50.72 306 SER A O 1
ATOM 2647 N N . ASN A 1 307 ? -8.981 -23.030 46.166 1.00 52.69 307 ASN A N 1
ATOM 2648 C CA . ASN A 1 307 ? -9.729 -23.327 47.395 1.00 52.69 307 ASN A CA 1
ATOM 2649 C C . ASN A 1 307 ? -9.653 -24.801 47.823 1.00 52.69 307 ASN A C 1
ATOM 2651 O O . ASN A 1 307 ? -10.181 -25.139 48.876 1.00 52.69 307 ASN A O 1
ATOM 2655 N N . MET A 1 308 ? -8.951 -25.669 47.084 1.00 51.25 308 MET A N 1
ATOM 2656 C CA . MET A 1 308 ? -8.786 -27.079 47.471 1.00 51.25 308 MET A CA 1
ATOM 2657 C C . MET A 1 308 ? -7.754 -27.295 48.604 1.00 51.25 308 MET A C 1
ATOM 2659 O O . MET A 1 308 ? -7.576 -28.416 49.056 1.00 51.25 308 MET A O 1
ATOM 2663 N N . PHE A 1 309 ? -7.116 -26.232 49.117 1.00 52.19 309 PHE A N 1
ATOM 2664 C CA . PHE A 1 309 ? -6.219 -26.297 50.286 1.00 52.19 309 PHE A CA 1
ATOM 2665 C C . PHE A 1 309 ? -6.659 -25.449 51.485 1.00 52.19 309 PHE A C 1
ATOM 2667 O O . PHE A 1 309 ? -5.895 -25.285 52.434 1.00 52.19 309 PHE A O 1
ATOM 2674 N N . ARG A 1 310 ? -7.898 -24.940 51.508 1.00 46.25 310 ARG A N 1
ATOM 2675 C CA . ARG A 1 310 ? -8.454 -24.364 52.740 1.00 46.25 310 ARG A CA 1
ATOM 2676 C C . ARG A 1 310 ? -9.175 -25.461 53.514 1.00 46.25 310 ARG A C 1
ATOM 2678 O O . ARG A 1 310 ? -10.399 -25.496 53.573 1.00 46.25 310 ARG A O 1
ATOM 2685 N N . GLY A 1 311 ? -8.366 -26.378 54.045 1.00 49.69 311 GLY A N 1
ATOM 2686 C CA . GLY A 1 311 ? -8.791 -27.315 55.072 1.00 49.69 311 GLY A CA 1
ATOM 2687 C C . GLY A 1 311 ? -9.498 -26.556 56.190 1.00 49.69 311 GLY A C 1
ATOM 2688 O O . GLY A 1 311 ? -9.061 -25.485 56.619 1.00 49.69 311 GLY A O 1
ATOM 2689 N N . GLU A 1 312 ? -10.640 -27.102 56.576 1.00 51.75 312 GLU A N 1
ATOM 2690 C CA . GLU A 1 312 ? -11.512 -26.626 57.631 1.00 51.75 312 GLU A CA 1
ATOM 2691 C C . GLU A 1 312 ? -10.734 -26.431 58.937 1.00 51.75 312 GLU A C 1
ATOM 2693 O O . GLU A 1 312 ? -10.306 -27.386 59.577 1.00 51.75 312 GLU A O 1
ATOM 2698 N N . VAL A 1 313 ? -10.619 -25.182 59.382 1.00 55.00 313 VAL A N 1
ATOM 2699 C CA . VAL A 1 313 ? -10.587 -24.883 60.814 1.00 55.00 313 VAL A CA 1
ATOM 2700 C C . VAL A 1 313 ? -11.919 -24.218 61.122 1.00 55.00 313 VAL A C 1
ATOM 2702 O O . VAL A 1 313 ? -12.090 -23.009 60.977 1.00 55.00 313 VAL A O 1
ATOM 2705 N N . ASN A 1 314 ? -12.891 -25.057 61.481 1.00 48.25 314 ASN A N 1
ATOM 2706 C CA . ASN A 1 314 ? -14.146 -24.653 62.100 1.00 48.25 314 ASN A CA 1
ATOM 2707 C C . ASN A 1 314 ? -13.840 -24.072 63.489 1.00 48.25 314 ASN A C 1
ATOM 2709 O O . ASN A 1 314 ? -13.813 -24.798 64.479 1.00 48.25 314 ASN A O 1
ATOM 2713 N N . LEU A 1 315 ? -13.615 -22.760 63.575 1.00 52.69 315 LEU A N 1
ATOM 2714 C CA . LEU A 1 315 ? -13.790 -22.031 64.828 1.00 52.69 315 LEU A CA 1
ATOM 2715 C C . LEU A 1 315 ? -15.202 -21.443 64.848 1.00 52.69 315 LEU A C 1
ATOM 2717 O O . LEU A 1 315 ? -15.535 -20.528 64.095 1.00 52.69 315 LEU A O 1
ATOM 2721 N N . ASN A 1 316 ? -16.027 -22.034 65.712 1.00 51.31 316 ASN A N 1
ATOM 2722 C CA . ASN A 1 316 ? -17.357 -21.578 66.097 1.00 51.31 316 ASN A CA 1
ATOM 2723 C C . ASN A 1 316 ? -17.324 -20.097 66.512 1.00 51.31 316 ASN A C 1
ATOM 2725 O O . ASN A 1 316 ? -16.928 -19.765 67.622 1.00 51.31 316 ASN A O 1
ATOM 2729 N N . LEU A 1 317 ? -17.804 -19.219 65.633 1.00 52.28 317 LEU A N 1
ATOM 2730 C CA . LEU A 1 317 ? -18.129 -17.816 65.922 1.00 52.28 317 LEU A CA 1
ATOM 2731 C C . LEU A 1 317 ? -19.651 -17.612 65.853 1.00 52.28 317 LEU A C 1
ATOM 2733 O O . LEU A 1 317 ? -20.160 -16.654 65.276 1.00 52.28 317 LEU A O 1
ATOM 2737 N N . LYS A 1 318 ? -20.397 -18.567 66.421 1.00 47.78 318 LYS A N 1
ATOM 2738 C CA . LYS A 1 318 ? -21.866 -18.595 66.409 1.00 47.78 318 LYS A CA 1
ATOM 2739 C C . LYS A 1 318 ? -22.511 -17.764 67.529 1.00 47.78 318 LYS A C 1
ATOM 2741 O O . LYS A 1 318 ? -23.708 -17.897 67.739 1.00 47.78 318 LYS A O 1
ATOM 2746 N N . GLU A 1 319 ? -21.758 -16.907 68.224 1.00 50.16 319 GLU A N 1
ATOM 2747 C CA . GLU A 1 319 ? -22.245 -16.267 69.459 1.00 50.16 319 GLU A CA 1
ATOM 2748 C C . GLU A 1 319 ? -22.242 -14.726 69.479 1.00 50.16 319 GLU A C 1
ATOM 2750 O O . GLU A 1 319 ? -22.487 -14.154 70.531 1.00 50.16 319 GLU A O 1
ATOM 2755 N N . ILE A 1 320 ? -22.004 -14.007 68.368 1.00 52.47 320 ILE A N 1
ATOM 2756 C CA . ILE A 1 320 ? -21.930 -12.522 68.449 1.00 52.47 320 ILE A CA 1
ATOM 2757 C C . ILE A 1 320 ? -22.887 -11.743 67.525 1.00 52.47 320 ILE A C 1
ATOM 2759 O O . ILE A 1 320 ? -23.135 -10.571 67.785 1.00 52.47 320 ILE A O 1
ATOM 2763 N N . SER A 1 321 ? -23.516 -12.323 66.496 1.00 44.34 321 SER A N 1
ATOM 2764 C CA . SER A 1 321 ? -24.252 -11.496 65.509 1.00 44.34 321 SER A CA 1
ATOM 2765 C C . SER A 1 321 ? -25.764 -11.706 65.412 1.00 44.34 321 SER A C 1
ATOM 2767 O O . SER A 1 321 ? -26.387 -11.179 64.490 1.00 44.34 321 SER A O 1
ATOM 2769 N N . SER A 1 322 ? -26.394 -12.435 66.333 1.00 46.75 322 SER A N 1
ATOM 2770 C CA . SER A 1 322 ? -27.857 -12.511 66.399 1.00 46.75 322 SER A CA 1
ATOM 2771 C C . SER A 1 322 ? -28.401 -11.487 67.389 1.00 46.75 322 SER A C 1
ATOM 2773 O O . SER A 1 322 ? -28.656 -11.846 68.527 1.00 46.75 322 SER A O 1
ATOM 2775 N N . THR A 1 323 ? -28.549 -10.237 66.947 1.00 46.12 323 THR A N 1
ATOM 2776 C CA . THR A 1 323 ? -29.707 -9.354 67.222 1.00 46.12 323 THR A CA 1
ATOM 2777 C C . THR A 1 323 ? -29.369 -7.927 66.800 1.00 46.12 323 THR A C 1
ATOM 2779 O O . THR A 1 323 ? -29.206 -7.039 67.627 1.00 46.12 323 THR A O 1
ATOM 2782 N N . LEU A 1 324 ? -29.273 -7.688 65.494 1.00 42.22 324 LEU A N 1
ATOM 2783 C CA . LEU A 1 324 ? -29.607 -6.380 64.932 1.00 42.22 324 LEU A CA 1
ATOM 2784 C C . LEU A 1 324 ? -30.317 -6.618 63.602 1.00 42.22 324 LEU A C 1
ATOM 2786 O O . LEU A 1 324 ? -29.743 -6.860 62.545 1.00 42.22 324 LEU A O 1
ATOM 2790 N N . SER A 1 325 ? -31.625 -6.690 63.782 1.00 40.00 325 SER A N 1
ATOM 2791 C CA . SER A 1 325 ? -32.718 -6.782 62.835 1.00 40.00 325 SER A CA 1
ATOM 2792 C C . SER A 1 325 ? -32.825 -5.577 61.897 1.00 40.00 325 SER A C 1
ATOM 2794 O O . SER A 1 325 ? -32.423 -4.479 62.271 1.00 40.00 325 SER A O 1
ATOM 2796 N N . LEU A 1 326 ? -33.580 -5.799 60.806 1.00 37.72 326 LEU A N 1
ATOM 2797 C CA . LEU A 1 326 ? -34.318 -4.818 59.986 1.00 37.72 326 LEU A CA 1
ATOM 2798 C C . LEU A 1 326 ? -33.438 -4.012 59.006 1.00 37.72 326 LEU A C 1
ATOM 2800 O O . LEU A 1 326 ? -32.493 -3.357 59.397 1.00 37.72 326 LEU A O 1
ATOM 2804 N N . THR A 1 327 ? -33.687 -3.954 57.697 1.00 42.94 327 THR A N 1
ATOM 2805 C CA . THR A 1 327 ? -34.958 -3.988 56.964 1.00 42.94 327 THR A CA 1
ATOM 2806 C C . THR A 1 327 ? -34.719 -4.377 55.503 1.00 42.94 327 THR A C 1
ATOM 2808 O O . THR A 1 327 ? -33.751 -3.972 54.866 1.00 42.94 327 THR A O 1
ATOM 2811 N N . SER A 1 328 ? -35.670 -5.136 54.975 1.00 44.47 328 SER A N 1
ATOM 2812 C CA . SER A 1 328 ? -35.929 -5.383 53.564 1.00 44.47 328 SER A CA 1
ATOM 2813 C C . SER A 1 328 ? -36.287 -4.097 52.810 1.00 44.47 328 SER A C 1
ATOM 2815 O O . SER A 1 328 ? -37.263 -3.445 53.178 1.00 44.47 328 SER A O 1
ATOM 2817 N N . ILE A 1 329 ? -35.603 -3.800 51.701 1.00 43.25 329 ILE A N 1
ATOM 2818 C CA . ILE A 1 329 ? -36.190 -3.002 50.618 1.00 43.25 329 ILE A CA 1
ATOM 2819 C C . ILE A 1 329 ? -36.001 -3.732 49.292 1.00 43.25 329 ILE A C 1
ATOM 2821 O O . ILE A 1 329 ? -34.912 -4.125 48.881 1.00 43.25 329 ILE A O 1
ATOM 2825 N N . HIS A 1 330 ? -37.158 -3.927 48.686 1.00 44.44 330 HIS A N 1
ATOM 2826 C CA . HIS A 1 330 ? -37.478 -4.585 47.446 1.00 44.44 330 HIS A CA 1
ATOM 2827 C C . HIS A 1 330 ? -37.457 -3.525 46.337 1.00 44.44 330 HIS A C 1
ATOM 2829 O O . HIS A 1 330 ? -38.187 -2.542 46.436 1.00 44.44 330 HIS A O 1
ATOM 2835 N N . SER A 1 331 ? -36.680 -3.711 45.270 1.00 44.81 331 SER A N 1
ATOM 2836 C CA . SER A 1 331 ? -36.991 -3.077 43.985 1.00 44.81 331 SER A CA 1
ATOM 2837 C C . SER A 1 331 ? -36.478 -3.904 42.808 1.00 44.81 331 SER A C 1
ATOM 2839 O O . SER A 1 331 ? -35.286 -4.082 42.568 1.00 44.81 331 SER A O 1
ATOM 2841 N N . ASN A 1 332 ? -37.467 -4.432 42.092 1.00 45.88 332 ASN A N 1
ATOM 2842 C CA . ASN A 1 332 ? -37.427 -4.818 40.692 1.00 45.88 332 ASN A CA 1
ATOM 2843 C C . ASN A 1 332 ? -36.833 -3.692 39.838 1.00 45.88 332 ASN A C 1
ATOM 2845 O O . ASN A 1 332 ? -37.367 -2.588 39.889 1.00 45.88 332 ASN A O 1
ATOM 2849 N N . GLU A 1 333 ? -35.909 -3.999 38.925 1.00 42.31 333 GLU A N 1
ATOM 2850 C CA . GLU A 1 333 ? -35.999 -3.388 37.597 1.00 42.31 333 GLU A CA 1
ATOM 2851 C C . GLU A 1 333 ? -35.355 -4.231 36.488 1.00 42.31 333 GLU A C 1
ATOM 2853 O O . GLU A 1 333 ? -34.203 -4.659 36.542 1.00 42.31 333 GLU A O 1
ATOM 2858 N N . LYS A 1 334 ? -36.196 -4.474 35.479 1.00 42.47 334 LYS A N 1
ATOM 2859 C CA . LYS A 1 334 ? -35.957 -5.093 34.172 1.00 42.47 334 LYS A CA 1
ATOM 2860 C C . LYS A 1 334 ? -34.870 -4.287 33.439 1.00 42.47 334 LYS A C 1
ATOM 2862 O O . LYS A 1 334 ? -34.871 -3.068 33.482 1.00 42.47 334 LYS A O 1
ATOM 2867 N N . GLY A 1 335 ? -33.884 -4.883 32.778 1.00 38.25 335 GLY A N 1
ATOM 2868 C CA . GLY A 1 335 ? -34.077 -5.656 31.555 1.00 38.25 335 GLY A CA 1
ATOM 2869 C C . GLY A 1 335 ? -34.133 -4.737 30.328 1.00 38.25 335 GLY A C 1
ATOM 2870 O O . GLY A 1 335 ? -35.221 -4.469 29.837 1.00 38.25 335 GLY A O 1
ATOM 2871 N N . ILE A 1 336 ? -32.977 -4.289 29.816 1.00 39.62 336 ILE A N 1
ATOM 2872 C CA . ILE A 1 336 ? -32.842 -3.781 28.438 1.00 39.62 336 ILE A CA 1
ATOM 2873 C C . ILE A 1 336 ? -31.572 -4.365 27.808 1.00 39.62 336 ILE A C 1
ATOM 2875 O O . ILE A 1 336 ? -30.443 -4.003 28.132 1.00 39.62 336 ILE A O 1
ATOM 2879 N N . THR A 1 337 ? -31.802 -5.301 26.895 1.00 46.31 337 THR A N 1
ATOM 2880 C CA . THR A 1 337 ? -30.871 -5.864 25.916 1.00 46.31 337 THR A CA 1
ATOM 2881 C C . THR A 1 337 ? -30.915 -5.048 24.620 1.00 46.31 337 THR A C 1
ATOM 2883 O O . THR A 1 337 ? -32.013 -4.763 24.149 1.00 46.31 337 THR A O 1
ATOM 2886 N N . ASN A 1 338 ? -29.760 -4.742 24.011 1.00 31.94 338 ASN A N 1
ATOM 2887 C CA . ASN A 1 338 ? -29.404 -5.051 22.607 1.00 31.94 338 ASN A CA 1
ATOM 2888 C C . ASN A 1 338 ? -28.356 -4.087 22.009 1.00 31.94 338 ASN A C 1
ATOM 2890 O O . ASN A 1 338 ? -28.468 -2.871 22.161 1.00 31.94 338 ASN A O 1
ATOM 2894 N N . TRP A 1 339 ? -27.448 -4.704 21.232 1.00 33.97 339 TRP A N 1
ATOM 2895 C CA . TRP A 1 339 ? -26.398 -4.193 20.324 1.00 33.97 339 TRP A CA 1
ATOM 2896 C C . TRP A 1 339 ? -24.977 -4.031 20.878 1.00 33.97 339 TRP A C 1
ATOM 2898 O O . TRP A 1 339 ? -24.656 -3.000 21.509 1.00 33.97 339 TRP A O 1
#

pLDDT: mean 80.55, std 17.16, range [31.94, 98.25]